Protein AF-0000000082833118 (afdb_homodimer)

Organism: NCBI:txid1287738

Structure (mmCIF, N/CA/C/O backbone):
data_AF-0000000082833118-model_v1
#
loop_
_entity.id
_entity.type
_entity.pdbx_description
1 polymer 'VOC domain-containing protein'
#
loop_
_atom_site.group_PDB
_atom_site.id
_atom_site.type_symbol
_atom_site.label_atom_id
_atom_site.label_alt_id
_atom_site.label_comp_id
_atom_site.label_asym_id
_atom_site.label_entity_id
_atom_site.label_seq_id
_atom_site.pdbx_PDB_ins_code
_atom_site.Cartn_x
_atom_site.Cartn_y
_atom_site.Cartn_z
_atom_site.occupancy
_atom_site.B_iso_or_equiv
_atom_site.auth_seq_id
_atom_site.auth_comp_id
_atom_site.auth_asym_id
_atom_site.auth_atom_id
_atom_site.pdbx_PDB_model_num
ATOM 1 N N . MET A 1 1 ? -7.566 8.609 -9.844 1 86.62 1 MET A N 1
ATOM 2 C CA . MET A 1 1 ? -6.547 9.203 -8.984 1 86.62 1 MET A CA 1
ATOM 3 C C . MET A 1 1 ? -5.578 8.148 -8.469 1 86.62 1 MET A C 1
ATOM 5 O O . MET A 1 1 ? -5.996 7.051 -8.094 1 86.62 1 MET A O 1
ATOM 9 N N . GLN A 1 2 ? -4.344 8.445 -8.484 1 92.12 2 GLN A N 1
ATOM 10 C CA . GLN A 1 2 ? -3.314 7.574 -7.918 1 92.12 2 GLN A CA 1
ATOM 11 C C . GLN A 1 2 ? -2.924 8.023 -6.516 1 92.12 2 GLN A C 1
ATOM 13 O O . GLN A 1 2 ? -1.932 8.734 -6.336 1 92.12 2 GLN A O 1
ATOM 18 N N . LEU A 1 3 ? -3.643 7.578 -5.609 1 96.25 3 LEU A N 1
ATOM 19 C CA . LEU A 1 3 ? -3.465 7.996 -4.227 1 96.25 3 LEU A CA 1
ATOM 20 C C . LEU A 1 3 ? -2.168 7.438 -3.65 1 96.25 3 LEU A C 1
ATOM 22 O O . LEU A 1 3 ? -1.474 8.125 -2.895 1 96.25 3 LEU A O 1
ATOM 26 N N . LEU A 1 4 ? -1.852 6.238 -4.031 1 97.06 4 LEU A N 1
ATOM 27 C CA . LEU A 1 4 ? -0.701 5.555 -3.457 1 97.06 4 LEU A CA 1
ATOM 28 C C . LEU A 1 4 ? 0.579 5.918 -4.203 1 97.06 4 LEU A C 1
ATOM 30 O O . LEU A 1 4 ? 0.583 6.004 -5.434 1 97.06 4 LEU A O 1
ATOM 34 N N . ASP A 1 5 ? 1.597 6.191 -3.475 1 97.25 5 ASP A N 1
ATOM 35 C CA . ASP A 1 5 ? 2.924 6.379 -4.055 1 97.25 5 ASP A CA 1
ATOM 36 C C . ASP A 1 5 ? 3.775 5.121 -3.896 1 97.25 5 ASP A C 1
ATOM 38 O O . ASP A 1 5 ? 4.168 4.504 -4.891 1 97.25 5 ASP A O 1
ATOM 42 N N . HIS A 1 6 ? 4.02 4.762 -2.688 1 96.88 6 HIS A N 1
ATOM 43 C CA . HIS A 1 6 ? 4.738 3.523 -2.41 1 96.88 6 HIS A CA 1
ATOM 44 C C . HIS A 1 6 ? 4.375 2.973 -1.036 1 96.88 6 HIS A C 1
ATOM 46 O O . HIS A 1 6 ? 3.74 3.662 -0.234 1 96.88 6 HIS A O 1
ATOM 52 N N . VAL A 1 7 ? 4.746 1.672 -0.86 1 96.25 7 VAL A N 1
ATOM 53 C CA . VAL A 1 7 ? 4.492 0.987 0.404 1 96.25 7 VAL A CA 1
ATOM 54 C C . VAL A 1 7 ? 5.699 0.13 0.778 1 96.25 7 VAL A C 1
ATOM 56 O O . VAL A 1 7 ? 6.547 -0.163 -0.069 1 96.25 7 VAL A O 1
ATOM 59 N N . SER A 1 8 ? 5.711 -0.2 2.012 1 94.69 8 SER A N 1
ATOM 60 C CA . SER A 1 8 ? 6.684 -1.187 2.473 1 94.69 8 SER A CA 1
ATOM 61 C C . SER A 1 8 ? 6 -2.344 3.191 1 94.69 8 SER A C 1
ATOM 63 O O . SER A 1 8 ? 5.023 -2.141 3.914 1 94.69 8 SER A O 1
ATOM 65 N N . ILE A 1 9 ? 6.5 -3.477 2.947 1 93.19 9 ILE A N 1
ATOM 66 C CA . ILE A 1 9 ? 6.098 -4.707 3.621 1 93.19 9 ILE A CA 1
ATOM 67 C C . ILE A 1 9 ? 7.246 -5.215 4.488 1 93.19 9 ILE A C 1
ATOM 69 O O . ILE A 1 9 ? 8.383 -5.332 4.02 1 93.19 9 ILE A O 1
ATOM 73 N N . SER A 1 10 ? 6.922 -5.453 5.719 1 92.06 10 SER A N 1
ATOM 74 C CA . SER A 1 10 ? 7.953 -5.996 6.602 1 92.06 10 SER A CA 1
ATOM 75 C C . SER A 1 10 ? 7.938 -7.52 6.602 1 92.06 10 SER A C 1
ATOM 77 O O . SER A 1 10 ? 6.867 -8.133 6.633 1 92.06 10 SER A O 1
ATOM 79 N N . VAL A 1 11 ? 9.078 -8.055 6.535 1 91.62 11 VAL A N 1
ATOM 80 C CA . VAL A 1 11 ? 9.25 -9.508 6.617 1 91.62 11 VAL A CA 1
ATOM 81 C C . VAL A 1 11 ? 10.297 -9.844 7.676 1 91.62 11 VAL A C 1
ATOM 83 O O . VAL A 1 11 ? 11.125 -9.008 8.023 1 91.62 11 VAL A O 1
ATOM 86 N N . ALA A 1 12 ? 10.242 -11.039 8.18 1 86.94 12 ALA A N 1
ATOM 87 C CA . ALA A 1 12 ? 11.18 -11.453 9.219 1 86.94 12 ALA A CA 1
ATOM 88 C C . ALA A 1 12 ? 12.609 -11.484 8.695 1 86.94 12 ALA A C 1
ATOM 90 O O . ALA A 1 12 ? 13.555 -11.148 9.414 1 86.94 12 ALA A O 1
ATOM 91 N N . GLY A 1 13 ? 12.758 -11.93 7.465 1 89.5 13 GLY A N 1
ATOM 92 C CA . GLY A 1 13 ? 14.055 -12 6.809 1 89.5 13 GLY A CA 1
ATOM 93 C C . GLY A 1 13 ? 13.961 -12.062 5.297 1 89.5 13 GLY A C 1
ATOM 94 O O . GLY A 1 13 ? 12.938 -12.477 4.75 1 89.5 13 GLY A O 1
ATOM 95 N N . LEU A 1 14 ? 15.086 -11.664 4.688 1 94.69 14 LEU A N 1
ATOM 96 C CA . LEU A 1 14 ? 15.039 -11.57 3.234 1 94.69 14 LEU A CA 1
ATOM 97 C C . LEU A 1 14 ? 15.383 -12.906 2.588 1 94.69 14 LEU A C 1
ATOM 99 O O . LEU A 1 14 ? 15.148 -13.102 1.393 1 94.69 14 LEU A O 1
ATOM 103 N N . ASP A 1 15 ? 15.938 -13.844 3.365 1 93.5 15 ASP A N 1
ATOM 104 C CA . ASP A 1 15 ? 16.328 -15.125 2.801 1 93.5 15 ASP A CA 1
ATOM 105 C C . ASP A 1 15 ? 15.141 -15.852 2.193 1 93.5 15 ASP A C 1
ATOM 107 O O . ASP A 1 15 ? 15.219 -16.359 1.069 1 93.5 15 ASP A O 1
ATOM 111 N N . SER A 1 16 ? 14.125 -15.867 2.91 1 91 16 SER A N 1
ATOM 112 C CA . SER A 1 16 ? 12.93 -16.547 2.412 1 91 16 SER A CA 1
ATOM 113 C C . SER A 1 16 ? 12.086 -15.609 1.545 1 91 16 SER A C 1
ATOM 115 O O . SER A 1 16 ? 11.406 -16.062 0.62 1 91 16 SER A O 1
ATOM 117 N N . ALA A 1 17 ? 12.172 -14.344 1.806 1 94.19 17 ALA A N 1
ATOM 118 C CA . ALA A 1 17 ? 11.32 -13.375 1.129 1 94.19 17 ALA A CA 1
ATOM 119 C C . ALA A 1 17 ? 11.805 -13.117 -0.297 1 94.19 17 ALA A C 1
ATOM 121 O O . ALA A 1 17 ? 10.992 -12.984 -1.218 1 94.19 17 ALA A O 1
ATOM 122 N N . ARG A 1 18 ? 13.039 -13.094 -0.46 1 97.12 18 ARG A N 1
ATOM 123 C CA . ARG A 1 18 ? 13.633 -12.688 -1.729 1 97.12 18 ARG A CA 1
ATOM 124 C C . ARG A 1 18 ? 13.18 -13.602 -2.863 1 97.12 18 ARG A C 1
ATOM 126 O O . ARG A 1 18 ? 12.656 -13.125 -3.877 1 97.12 18 ARG A O 1
ATOM 133 N N . PRO A 1 19 ? 13.32 -14.953 -2.725 1 97.81 19 PRO A N 1
ATOM 134 C CA . PRO A 1 19 ? 12.875 -15.789 -3.844 1 97.81 19 PRO A CA 1
ATOM 135 C C . PRO A 1 19 ? 11.391 -15.633 -4.141 1 97.81 19 PRO A C 1
ATOM 137 O O . PRO A 1 19 ? 10.984 -15.656 -5.305 1 97.81 19 PRO A O 1
ATOM 140 N N . PHE A 1 20 ? 10.625 -15.484 -3.133 1 98 20 PHE A N 1
ATOM 141 C CA . PHE A 1 20 ? 9.18 -15.336 -3.273 1 98 20 PHE A CA 1
ATOM 142 C C . PHE A 1 20 ? 8.844 -14.055 -4.023 1 98 20 PHE A C 1
ATOM 144 O O . PHE A 1 20 ? 8.156 -14.086 -5.047 1 98 20 PHE A O 1
ATOM 151 N N . TYR A 1 21 ? 9.336 -12.898 -3.607 1 98.38 21 TYR A N 1
ATOM 152 C CA . TYR A 1 21 ? 8.969 -11.609 -4.188 1 98.38 21 TYR A CA 1
ATOM 153 C C . TYR A 1 21 ? 9.609 -11.43 -5.559 1 98.38 21 TYR A C 1
ATOM 155 O O . TYR A 1 21 ? 9.031 -10.797 -6.441 1 98.38 21 TYR A O 1
ATOM 163 N N . ASP A 1 22 ? 10.789 -11.969 -5.742 1 98.56 22 ASP A N 1
ATOM 164 C CA . ASP A 1 22 ? 11.359 -11.977 -7.086 1 98.56 22 ASP A CA 1
ATOM 165 C C . ASP A 1 22 ? 10.422 -12.656 -8.078 1 98.56 22 ASP A C 1
ATOM 167 O O . ASP A 1 22 ? 10.195 -12.133 -9.172 1 98.56 22 ASP A O 1
ATOM 171 N N . ALA A 1 23 ? 9.93 -13.758 -7.664 1 98.62 23 ALA A N 1
ATOM 172 C CA . ALA A 1 23 ? 9.109 -14.57 -8.555 1 98.62 23 ALA A CA 1
ATOM 173 C C . ALA A 1 23 ? 7.773 -13.891 -8.836 1 98.62 23 ALA A C 1
ATOM 175 O O . ALA A 1 23 ? 7.367 -13.766 -10 1 98.62 23 ALA A O 1
ATOM 176 N N . VAL A 1 24 ? 7.086 -13.438 -7.805 1 98.62 24 VAL A N 1
ATOM 177 C CA . VAL A 1 24 ? 5.742 -12.906 -8.008 1 98.62 24 VAL A CA 1
ATOM 178 C C . VAL A 1 24 ? 5.824 -11.562 -8.719 1 98.62 24 VAL A C 1
ATOM 180 O O . VAL A 1 24 ? 4.965 -11.234 -9.539 1 98.62 24 VAL A O 1
ATOM 183 N N . MET A 1 25 ? 6.816 -10.766 -8.422 1 98.62 25 MET A N 1
ATOM 184 C CA . MET A 1 25 ? 6.949 -9.469 -9.086 1 98.62 25 MET A CA 1
ATOM 185 C C . MET A 1 25 ? 7.336 -9.641 -10.547 1 98.62 25 MET A C 1
ATOM 187 O O . MET A 1 25 ? 6.875 -8.891 -11.414 1 98.62 25 MET A O 1
ATOM 191 N N . ALA A 1 26 ? 8.172 -10.625 -10.852 1 98.12 26 ALA A N 1
ATOM 192 C CA . ALA A 1 26 ? 8.484 -10.953 -12.242 1 98.12 26 ALA A CA 1
ATOM 193 C C . ALA A 1 26 ? 7.219 -11.336 -13.008 1 98.12 26 ALA A C 1
ATOM 195 O O . ALA A 1 26 ? 7.023 -10.914 -14.148 1 98.12 26 ALA A O 1
ATOM 196 N N . ALA A 1 27 ? 6.426 -12.125 -12.383 1 98.44 27 ALA A N 1
ATOM 197 C CA . ALA A 1 27 ? 5.176 -12.562 -13 1 98.44 27 ALA A CA 1
ATOM 198 C C . ALA A 1 27 ? 4.285 -11.367 -13.336 1 98.44 27 ALA A C 1
ATOM 200 O O . ALA A 1 27 ? 3.531 -11.406 -14.312 1 98.44 27 ALA A O 1
ATOM 201 N N . LEU A 1 28 ? 4.391 -10.312 -12.57 1 98.06 28 LEU A N 1
ATOM 202 C CA . LEU A 1 28 ? 3.559 -9.125 -12.758 1 98.06 28 LEU A CA 1
ATOM 203 C C . LEU A 1 28 ? 4.25 -8.117 -13.672 1 98.06 28 LEU A C 1
ATOM 205 O O . LEU A 1 28 ? 3.686 -7.062 -13.977 1 98.06 28 LEU A O 1
ATOM 209 N N . GLY A 1 29 ? 5.484 -8.414 -14 1 97 29 GLY A N 1
ATOM 210 C CA . GLY A 1 29 ? 6.234 -7.523 -14.867 1 97 29 GLY A CA 1
ATOM 211 C C . GLY A 1 29 ? 6.879 -6.367 -14.125 1 97 29 GLY A C 1
ATOM 212 O O . GLY A 1 29 ? 7.234 -5.352 -14.734 1 97 29 GLY A O 1
ATOM 213 N N . ALA A 1 30 ? 6.938 -6.453 -12.812 1 96.5 30 ALA A N 1
ATOM 214 C CA . ALA A 1 30 ? 7.566 -5.402 -12.016 1 96.5 30 ALA A CA 1
ATOM 215 C C . ALA A 1 30 ? 9.078 -5.613 -11.922 1 96.5 30 ALA A C 1
ATOM 217 O O . ALA A 1 30 ? 9.531 -6.668 -11.492 1 96.5 30 ALA A O 1
ATOM 218 N N . ALA A 1 31 ? 9.812 -4.637 -12.266 1 94.75 31 ALA A N 1
ATOM 219 C CA . ALA A 1 31 ? 11.273 -4.73 -12.211 1 94.75 31 ALA A CA 1
ATOM 220 C C . ALA A 1 31 ? 11.781 -4.562 -10.781 1 94.75 31 ALA A C 1
ATOM 222 O O . ALA A 1 31 ? 11.25 -3.746 -10.016 1 94.75 31 ALA A O 1
ATOM 223 N N . LYS A 1 32 ? 12.789 -5.352 -10.469 1 96.56 32 LYS A N 1
ATOM 224 C CA . LYS A 1 32 ? 13.539 -5.082 -9.242 1 96.56 32 LYS A CA 1
ATOM 2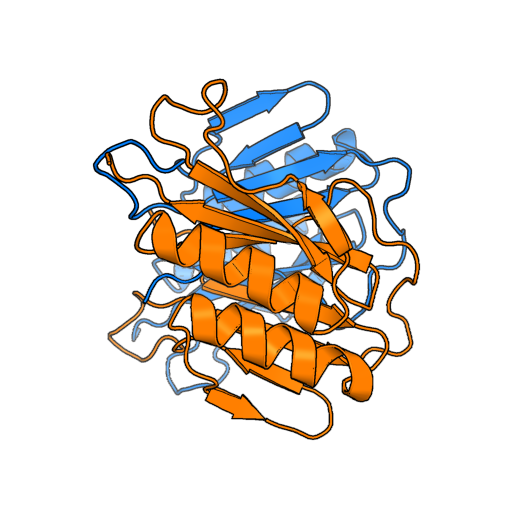25 C C . LYS A 1 32 ? 14.422 -3.85 -9.391 1 96.56 32 LYS A C 1
ATOM 227 O O . LYS A 1 32 ? 15.281 -3.805 -10.273 1 96.56 32 LYS A O 1
ATOM 232 N N . VAL A 1 33 ? 14.219 -2.889 -8.531 1 93.44 33 VAL A N 1
ATOM 233 C CA . VAL A 1 33 ? 14.906 -1.619 -8.758 1 93.44 33 VAL A CA 1
ATOM 234 C C . VAL A 1 33 ? 16.047 -1.468 -7.758 1 93.44 33 VAL A C 1
ATOM 236 O O . VAL A 1 33 ? 16.969 -0.673 -7.973 1 93.44 33 VAL A O 1
ATOM 239 N N . TYR A 1 34 ? 16.047 -2.133 -6.688 1 92.06 34 TYR A N 1
ATOM 240 C CA . TYR A 1 34 ? 17.188 -2.213 -5.789 1 92.06 34 TYR A CA 1
ATOM 241 C C . TYR A 1 34 ? 17.156 -3.498 -4.973 1 92.06 34 TYR A C 1
ATOM 243 O O . TYR A 1 34 ? 16.094 -4.117 -4.82 1 92.06 34 TYR A O 1
ATOM 251 N N . ASP A 1 35 ? 18.297 -3.912 -4.543 1 95.62 35 ASP A N 1
ATOM 252 C CA . ASP A 1 35 ? 18.547 -5.109 -3.748 1 95.62 35 ASP A CA 1
ATOM 253 C C . ASP A 1 35 ? 19.672 -4.883 -2.746 1 95.62 35 ASP A C 1
ATOM 255 O O . ASP A 1 35 ? 20.844 -5.105 -3.062 1 95.62 35 ASP A O 1
ATOM 259 N N . HIS A 1 36 ? 19.203 -4.438 -1.624 1 93.81 36 HIS A N 1
ATOM 260 C CA . HIS A 1 36 ? 20.141 -4.152 -0.543 1 93.81 36 HIS A CA 1
ATOM 261 C C . HIS A 1 36 ? 20.125 -5.262 0.501 1 93.81 36 HIS A C 1
ATOM 263 O O . HIS A 1 36 ? 19.344 -6.207 0.405 1 93.81 36 HIS A O 1
ATOM 269 N N . ALA A 1 37 ? 21.016 -5.211 1.423 1 92.06 37 ALA A N 1
ATOM 270 C CA . ALA A 1 37 ? 21.172 -6.246 2.441 1 92.06 37 ALA A CA 1
ATOM 271 C C . ALA A 1 37 ? 19.906 -6.398 3.266 1 92.06 37 ALA A C 1
ATOM 273 O O . ALA A 1 37 ? 19.547 -7.508 3.668 1 92.06 37 ALA A O 1
ATOM 274 N N . ASP A 1 38 ? 19.141 -5.27 3.414 1 92.44 38 ASP A N 1
ATOM 275 C CA . ASP A 1 38 ? 18 -5.359 4.324 1 92.44 38 ASP A CA 1
ATOM 276 C C . ASP A 1 38 ? 16.703 -4.945 3.629 1 92.44 38 ASP A C 1
ATOM 278 O O . ASP A 1 38 ? 15.672 -4.797 4.277 1 92.44 38 ASP A O 1
ATOM 282 N N . ALA A 1 39 ? 16.812 -4.793 2.322 1 95.31 39 ALA A N 1
ATOM 283 C CA . ALA A 1 39 ? 15.602 -4.34 1.652 1 95.31 39 ALA A CA 1
ATOM 284 C C . ALA A 1 39 ? 15.641 -4.676 0.164 1 95.31 39 ALA A C 1
ATOM 286 O O . ALA A 1 39 ? 16.703 -4.637 -0.461 1 95.31 39 ALA A O 1
ATOM 287 N N . LEU A 1 40 ? 14.5 -5 -0.392 1 96.81 40 LEU A N 1
ATOM 288 C CA . LEU A 1 40 ? 14.273 -5.184 -1.82 1 96.81 40 LEU A CA 1
ATOM 289 C C . LEU A 1 40 ? 13.281 -4.152 -2.348 1 96.81 40 LEU A C 1
ATOM 291 O O . LEU A 1 40 ? 12.344 -3.77 -1.644 1 96.81 40 LEU A O 1
ATOM 295 N N . GLY A 1 41 ? 13.492 -3.738 -3.52 1 97 41 GLY A N 1
ATOM 296 C CA . GLY A 1 41 ? 12.562 -2.811 -4.145 1 97 41 GLY A CA 1
ATOM 297 C C . GLY A 1 41 ? 12.062 -3.287 -5.496 1 97 41 GLY A C 1
ATOM 298 O O . GLY A 1 41 ? 12.844 -3.779 -6.312 1 97 41 GLY A O 1
ATOM 299 N N . TYR A 1 42 ? 10.742 -3.199 -5.727 1 97.69 42 TYR A 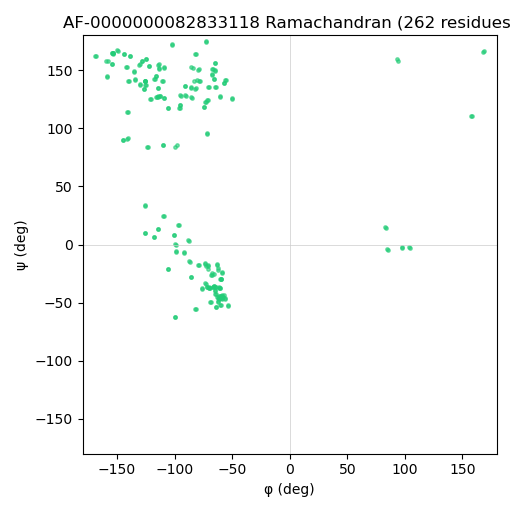N 1
ATOM 300 C CA . TYR A 1 42 ? 10.133 -3.588 -6.992 1 97.69 42 TYR A CA 1
ATOM 301 C C . TYR A 1 42 ? 9.219 -2.486 -7.52 1 97.69 42 TYR A C 1
ATOM 303 O O . TYR A 1 42 ? 8.438 -1.9 -6.766 1 97.69 42 TYR A O 1
ATOM 311 N N . GLY A 1 43 ? 9.273 -2.211 -8.898 1 94.56 43 GLY A N 1
ATOM 312 C CA . GLY A 1 43 ? 8.539 -1.128 -9.523 1 94.56 43 GLY A CA 1
ATOM 313 C C . GLY A 1 43 ? 9.336 0.155 -9.641 1 94.56 43 GLY A C 1
ATOM 314 O O . GLY A 1 43 ? 10.273 0.382 -8.867 1 94.56 43 GLY A O 1
ATOM 315 N N . GLU A 1 44 ? 8.961 0.99 -10.477 1 89.31 44 GLU A N 1
ATOM 316 C CA . GLU A 1 44 ? 9.68 2.236 -10.703 1 89.31 44 GLU A CA 1
ATOM 317 C C . GLU A 1 44 ? 9.289 3.299 -9.688 1 89.31 44 GLU A C 1
ATOM 319 O O . GLU A 1 44 ? 8.117 3.41 -9.312 1 89.31 44 GLU A O 1
ATOM 324 N N . ARG A 1 45 ? 10.336 4.023 -9.289 1 89.06 45 ARG A N 1
ATOM 325 C CA . ARG A 1 45 ? 10.094 5.156 -8.398 1 89.06 45 ARG A CA 1
ATOM 326 C C . ARG A 1 45 ? 9.703 6.402 -9.188 1 89.06 45 ARG A C 1
ATOM 328 O O . ARG A 1 45 ? 10.086 6.551 -10.352 1 89.06 45 ARG A O 1
ATOM 335 N N . CYS A 1 46 ? 8.961 7.215 -8.539 1 90.62 46 CYS A N 1
ATOM 336 C CA . CYS A 1 46 ? 8.641 8.508 -9.148 1 90.62 46 CYS A CA 1
ATOM 337 C C . CYS A 1 46 ? 9.883 9.383 -9.25 1 90.62 46 CYS A C 1
ATOM 339 O O . CYS A 1 46 ? 10.812 9.25 -8.445 1 90.62 46 CYS A O 1
ATOM 341 N N . ARG A 1 47 ? 9.906 10.172 -10.312 1 86.62 47 ARG A N 1
ATOM 342 C CA . ARG A 1 47 ? 10.961 11.141 -10.57 1 86.62 47 ARG A CA 1
ATOM 343 C C . ARG A 1 47 ? 10.383 12.539 -10.766 1 86.62 47 ARG A C 1
ATOM 345 O O . ARG A 1 47 ? 9.18 12.695 -10.961 1 86.62 47 ARG A O 1
ATOM 352 N N . PRO A 1 48 ? 11.25 13.484 -10.578 1 82.81 48 PRO A N 1
ATOM 353 C CA . PRO A 1 48 ? 10.758 14.82 -10.922 1 82.81 48 PRO A CA 1
ATOM 354 C C . PRO A 1 48 ? 10.125 14.875 -12.312 1 82.81 48 PRO A C 1
ATOM 356 O O . PRO A 1 48 ? 10.742 14.438 -13.289 1 82.81 48 PRO A O 1
ATOM 359 N N . GLY A 1 49 ? 8.898 15.336 -12.344 1 80.88 49 GLY A N 1
ATOM 360 C CA . GLY A 1 49 ? 8.219 15.461 -13.625 1 80.88 49 GLY A CA 1
ATOM 361 C C . GLY A 1 49 ? 7.551 14.172 -14.062 1 80.88 49 GLY A C 1
ATOM 362 O O . GLY A 1 49 ? 6.91 14.125 -15.117 1 80.88 49 GLY A O 1
ATOM 363 N N . ASP A 1 50 ? 7.73 13.117 -13.32 1 87.06 50 ASP A N 1
ATOM 364 C CA . ASP A 1 50 ? 7.09 11.836 -13.609 1 87.06 50 ASP A CA 1
ATOM 365 C C . ASP A 1 50 ? 6.641 11.148 -12.328 1 87.06 50 ASP A C 1
ATOM 367 O O . ASP A 1 50 ? 7.367 10.32 -11.766 1 87.06 50 ASP A O 1
ATOM 371 N N . ALA A 1 51 ? 5.434 11.43 -11.969 1 87.31 51 ALA A N 1
ATOM 372 C CA . ALA A 1 51 ? 4.91 10.945 -10.695 1 87.31 51 ALA A CA 1
ATOM 373 C C . ALA A 1 51 ? 3.867 9.852 -10.906 1 87.31 51 ALA A C 1
ATOM 375 O O . ALA A 1 51 ? 3.006 9.633 -10.047 1 87.31 51 ALA A O 1
ATOM 376 N N . GLY A 1 52 ? 3.967 9.195 -12.039 1 90.38 52 GLY A N 1
ATOM 377 C CA . GLY A 1 52 ? 2.92 8.242 -12.383 1 90.38 52 GLY A CA 1
ATOM 378 C C . GLY A 1 52 ? 3.264 6.816 -12.008 1 90.38 52 GLY A C 1
ATOM 379 O O . GLY A 1 52 ? 2.633 5.871 -12.492 1 90.38 52 GLY A O 1
ATOM 380 N N . HIS A 1 53 ? 4.277 6.664 -11.133 1 92.81 53 HIS A N 1
ATOM 381 C CA . HIS A 1 53 ? 4.742 5.32 -10.805 1 92.81 53 HIS A CA 1
ATOM 382 C C . HIS A 1 53 ? 4.445 4.977 -9.344 1 92.81 53 HIS A C 1
ATOM 384 O O . HIS A 1 53 ? 4.242 5.871 -8.523 1 92.81 53 HIS A O 1
ATOM 390 N N . THR A 1 54 ? 4.336 3.77 -9.047 1 95.56 54 THR A N 1
ATOM 391 C CA . THR A 1 54 ? 4.281 3.246 -7.691 1 95.56 54 THR A CA 1
ATOM 392 C C . THR A 1 54 ? 5.262 2.09 -7.516 1 95.56 54 THR A C 1
ATOM 394 O O . THR A 1 54 ? 5.641 1.436 -8.492 1 95.56 54 THR A O 1
ATOM 397 N N . TYR A 1 55 ? 5.676 1.891 -6.27 1 95.19 55 TYR A N 1
ATOM 398 C CA . TYR A 1 55 ? 6.594 0.788 -6.008 1 95.19 55 TYR A CA 1
ATOM 399 C C . TYR A 1 55 ? 6.383 0.224 -4.609 1 95.19 55 TYR A C 1
ATOM 401 O O . TYR A 1 55 ? 5.641 0.794 -3.809 1 95.19 55 TYR A O 1
ATOM 409 N N . VAL A 1 56 ? 6.973 -0.969 -4.359 1 97.31 56 VAL A N 1
ATOM 410 C CA . VAL A 1 56 ? 6.922 -1.636 -3.064 1 97.31 56 VAL A CA 1
ATOM 411 C C . VAL A 1 56 ? 8.344 -1.941 -2.584 1 97.31 56 VAL A C 1
ATOM 413 O O . VAL A 1 56 ? 9.203 -2.328 -3.377 1 97.31 56 VAL A O 1
ATOM 416 N N . SER A 1 57 ? 8.555 -1.7 -1.337 1 96.44 57 SER A N 1
ATOM 417 C CA . SER A 1 57 ? 9.789 -2.084 -0.655 1 96.44 57 SER A CA 1
ATOM 418 C C . SER A 1 57 ? 9.539 -3.234 0.318 1 96.44 57 SER A C 1
ATOM 420 O O . SER A 1 57 ? 8.633 -3.17 1.146 1 96.44 57 SER A O 1
ATOM 422 N N . ILE A 1 58 ? 10.305 -4.285 0.155 1 96.25 58 ILE A N 1
ATOM 423 C CA . ILE A 1 58 ? 10.297 -5.391 1.106 1 96.25 58 ILE A CA 1
ATOM 424 C C . ILE A 1 58 ? 11.422 -5.207 2.119 1 96.25 58 ILE A C 1
ATOM 426 O O . ILE A 1 58 ? 12.602 -5.215 1.756 1 96.25 58 ILE A O 1
ATOM 430 N N . GLN A 1 59 ? 10.992 -5.062 3.383 1 94.75 59 GLN A N 1
ATOM 431 C CA . GLN A 1 59 ? 11.953 -4.672 4.406 1 94.75 59 GLN A CA 1
ATOM 432 C C . GLN A 1 59 ? 12.125 -5.773 5.445 1 94.75 59 GLN A C 1
ATOM 434 O O . GLN A 1 59 ? 11.148 -6.23 6.043 1 94.75 59 GLN A O 1
ATOM 439 N N . ALA A 1 60 ? 13.391 -6.113 5.617 1 92.5 60 ALA A N 1
ATOM 440 C CA . ALA A 1 60 ? 13.68 -7 6.742 1 92.5 60 ALA A CA 1
ATOM 441 C C . ALA A 1 60 ? 13.523 -6.266 8.07 1 92.5 60 ALA A C 1
ATOM 443 O O . ALA A 1 60 ? 14.086 -5.184 8.258 1 92.5 60 ALA A O 1
ATOM 444 N N . ASP A 1 61 ? 12.711 -6.824 8.891 1 86.81 61 ASP A N 1
ATOM 445 C CA . ASP A 1 61 ? 12.469 -6.285 10.227 1 86.81 61 ASP A CA 1
ATOM 446 C C . ASP A 1 61 ? 12.336 -7.406 11.25 1 86.81 61 ASP A C 1
ATOM 448 O O . ASP A 1 61 ? 11.352 -8.148 11.25 1 86.81 61 ASP A O 1
ATOM 452 N N . PRO A 1 62 ? 13.289 -7.434 12.125 1 77.06 62 PRO A N 1
ATOM 453 C CA . PRO A 1 62 ? 13.219 -8.477 13.148 1 77.06 62 PRO A CA 1
ATOM 454 C C . PRO A 1 62 ? 11.938 -8.398 13.977 1 77.06 62 PRO A C 1
ATOM 456 O O . PRO A 1 62 ? 11.523 -9.391 14.586 1 77.06 62 PRO A O 1
ATOM 459 N N . ALA A 1 63 ? 11.375 -7.234 14.016 1 75.38 63 ALA A N 1
ATOM 460 C CA . ALA A 1 63 ? 10.164 -7.043 14.812 1 75.38 63 ALA A CA 1
ATOM 461 C C . ALA A 1 63 ? 8.914 -7.375 14 1 75.38 63 ALA A C 1
ATOM 463 O O . ALA A 1 63 ? 7.793 -7.246 14.5 1 75.38 63 ALA A O 1
ATOM 464 N N . ALA A 1 64 ? 9.117 -7.812 12.797 1 73.81 64 ALA A N 1
ATOM 465 C CA . ALA A 1 64 ? 7.969 -8.188 11.984 1 73.81 64 ALA A CA 1
ATOM 466 C C . ALA A 1 64 ? 7.18 -9.32 12.633 1 73.81 64 ALA A C 1
ATOM 468 O O . ALA A 1 64 ? 7.758 -10.297 13.102 1 73.81 64 ALA A O 1
ATOM 469 N N . SER A 1 65 ? 5.883 -8.977 12.727 1 65.75 65 SER A N 1
ATOM 470 C CA . SER A 1 65 ? 5.031 -9.953 13.398 1 65.75 65 SER A CA 1
ATOM 471 C C . SER A 1 65 ? 4.957 -11.258 12.602 1 65.75 65 SER A C 1
ATOM 473 O O . SER A 1 65 ? 4.809 -11.234 11.375 1 65.75 65 SER A O 1
ATOM 475 N N . PRO A 1 66 ? 5.066 -12.289 13.305 1 60.41 66 PRO A N 1
ATOM 476 C CA . PRO A 1 66 ? 4.844 -13.57 12.641 1 60.41 66 PRO A CA 1
ATOM 477 C C . PRO A 1 66 ? 3.379 -13.805 12.281 1 60.41 66 PRO A C 1
ATOM 479 O O . PRO A 1 66 ? 3.07 -14.703 11.492 1 60.41 66 PRO A O 1
ATOM 482 N N . THR A 1 67 ? 2.559 -13.016 12.953 1 62.59 67 THR A N 1
ATOM 483 C CA . THR A 1 67 ? 1.129 -13.133 12.688 1 62.59 67 THR A CA 1
ATOM 484 C C . THR A 1 67 ? 0.552 -11.781 12.258 1 62.59 67 THR A C 1
ATOM 486 O O . THR A 1 67 ? 0.03 -11.031 13.086 1 62.59 67 THR A O 1
ATOM 489 N N . PRO A 1 68 ? 0.71 -11.57 11.078 1 64.56 68 PRO A N 1
ATOM 490 C CA . PRO A 1 68 ? 0.179 -10.281 10.633 1 64.56 68 PRO A CA 1
ATOM 491 C C . PRO A 1 68 ? -1.34 -10.195 10.758 1 64.56 68 PRO A C 1
ATOM 493 O O . PRO A 1 68 ? -2.023 -11.219 10.758 1 64.56 68 PRO A O 1
ATOM 496 N N . PRO A 1 69 ? -1.749 -8.953 11 1 63.22 69 PRO A N 1
ATOM 497 C CA . PRO A 1 69 ? -3.205 -8.797 11.055 1 63.22 69 PRO A CA 1
ATOM 498 C C . PRO A 1 69 ? -3.896 -9.297 9.789 1 63.22 69 PRO A C 1
ATOM 500 O O . PRO A 1 69 ? -3.412 -9.062 8.68 1 63.22 69 PRO A O 1
ATOM 503 N N . ALA A 1 70 ? -4.953 -9.859 10.07 1 58.31 70 ALA A N 1
ATOM 504 C CA . ALA A 1 70 ? -5.656 -10.586 9.016 1 58.31 70 ALA A CA 1
ATOM 505 C C . ALA A 1 70 ? -6.203 -9.617 7.965 1 58.31 70 ALA A C 1
ATOM 507 O O . ALA A 1 70 ? -6.301 -9.969 6.785 1 58.31 70 ALA A O 1
ATOM 508 N N . ARG A 1 71 ? -6.422 -8.484 8.406 1 73.88 71 ARG A N 1
ATOM 509 C CA . ARG A 1 71 ? -7.16 -7.641 7.477 1 73.88 71 ARG A CA 1
ATOM 510 C C . ARG A 1 71 ? -6.223 -6.684 6.746 1 73.88 71 ARG A C 1
ATOM 512 O O . ARG A 1 71 ? -6.668 -5.875 5.93 1 73.88 71 ARG A O 1
ATOM 519 N N . ARG A 1 72 ? -5.02 -6.922 6.973 1 81.06 72 ARG A N 1
ATOM 520 C CA . ARG A 1 72 ? -4.02 -6.172 6.215 1 81.06 72 ARG A CA 1
ATOM 521 C C . ARG A 1 72 ? -3.646 -6.906 4.93 1 81.06 72 ARG A C 1
ATOM 523 O O . ARG A 1 72 ? -3.42 -8.117 4.945 1 81.06 72 ARG A O 1
ATOM 530 N N . HIS A 1 73 ? -3.729 -6.18 3.875 1 87.75 73 HIS A N 1
ATOM 531 C CA . HIS A 1 73 ? -3.176 -6.801 2.678 1 87.75 73 HIS A CA 1
ATOM 532 C C . HIS A 1 73 ? -2.719 -5.75 1.67 1 87.75 73 HIS A C 1
ATOM 534 O O . HIS A 1 73 ? -3.021 -4.566 1.824 1 87.75 73 HIS A O 1
ATOM 540 N N . TRP A 1 74 ? -1.94 -6.18 0.707 1 95.62 74 TRP A N 1
ATOM 541 C CA . TRP A 1 74 ? -1.398 -5.414 -0.409 1 95.62 74 TRP A CA 1
ATOM 542 C C . TRP A 1 74 ? -1.825 -6.016 -1.743 1 95.62 74 TRP A C 1
ATOM 544 O O . TRP A 1 74 ? -1.608 -7.203 -1.993 1 95.62 74 TRP A O 1
ATOM 554 N N . CYS A 1 75 ? -2.412 -5.16 -2.52 1 97.94 75 CYS A N 1
ATOM 555 C CA . CYS A 1 75 ? -2.883 -5.629 -3.818 1 97.94 75 CYS A CA 1
ATOM 556 C C . CYS A 1 75 ? -2.119 -4.957 -4.953 1 97.94 75 CYS A C 1
ATOM 558 O O . CYS A 1 75 ? -1.961 -3.734 -4.961 1 97.94 75 CYS A O 1
ATOM 560 N N . PHE A 1 76 ? -1.706 -5.734 -5.922 1 98.19 76 PHE A N 1
ATOM 561 C CA . PHE A 1 76 ? -0.955 -5.258 -7.078 1 98.19 76 PHE A CA 1
ATOM 562 C C . PHE A 1 76 ? -1.773 -5.41 -8.359 1 98.19 76 PHE A C 1
ATOM 564 O O . PHE A 1 76 ? -2.594 -6.324 -8.469 1 98.19 76 PHE A O 1
ATOM 571 N N . LYS A 1 77 ? -1.489 -4.551 -9.25 1 97.12 77 LYS A N 1
ATOM 572 C CA . LYS A 1 77 ? -2.15 -4.609 -10.555 1 97.12 77 LYS A CA 1
ATOM 573 C C . LYS A 1 77 ? -1.479 -5.633 -11.461 1 97.12 77 LYS A C 1
ATOM 575 O O . LYS A 1 77 ? -0.251 -5.723 -11.508 1 97.12 77 LYS A O 1
ATOM 580 N N . ALA A 1 78 ? -2.281 -6.387 -12.078 1 97.19 78 ALA A N 1
ATOM 581 C CA . ALA A 1 78 ? -1.842 -7.277 -13.148 1 97.19 78 ALA A CA 1
ATOM 582 C C . ALA A 1 78 ? -2.375 -6.816 -14.5 1 97.19 78 ALA A C 1
ATOM 584 O O . ALA A 1 78 ? -3.537 -6.414 -14.609 1 97.19 78 ALA A O 1
ATOM 585 N N . SER A 1 79 ? -1.626 -6.898 -15.508 1 94.25 79 SER A N 1
ATOM 586 C CA . SER A 1 79 ? -1.992 -6.391 -16.828 1 94.25 79 SER A CA 1
ATOM 587 C C . SER A 1 79 ? -2.93 -7.355 -17.547 1 94.25 79 SER A C 1
ATOM 589 O O . SER A 1 79 ? -3.553 -6.988 -18.547 1 94.25 79 SER A O 1
ATOM 591 N N . SER A 1 80 ? -2.965 -8.562 -17.094 1 96.06 80 SER A N 1
ATOM 592 C CA . SER A 1 80 ? -3.803 -9.586 -17.703 1 96.06 80 SER A CA 1
ATOM 593 C C . SER A 1 80 ? -4.199 -10.664 -16.703 1 96.06 80 SER A C 1
ATOM 595 O O . SER A 1 80 ? -3.584 -10.781 -15.648 1 96.06 80 SER A O 1
ATOM 597 N N . ARG A 1 81 ? -5.191 -11.453 -17.047 1 97.62 81 ARG A N 1
ATOM 598 C CA . ARG A 1 81 ? -5.59 -12.594 -16.219 1 97.62 81 ARG A CA 1
ATOM 599 C C . ARG A 1 81 ? -4.484 -13.641 -16.156 1 97.62 81 ARG A C 1
ATOM 601 O O . ARG A 1 81 ? -4.27 -14.266 -15.125 1 97.62 81 ARG A O 1
ATOM 608 N N . ALA A 1 82 ? -3.824 -13.766 -17.281 1 98.25 82 ALA A N 1
ATOM 609 C CA . ALA A 1 82 ? -2.697 -14.695 -17.312 1 98.25 82 ALA A CA 1
ATOM 610 C C . ALA A 1 82 ? -1.621 -14.297 -16.312 1 98.25 82 ALA A C 1
ATOM 612 O O . ALA A 1 82 ? -0.986 -15.156 -15.703 1 98.25 82 ALA A O 1
ATOM 613 N N . ALA A 1 83 ? -1.395 -13.039 -16.156 1 98.19 83 ALA A N 1
ATOM 614 C CA . ALA A 1 83 ? -0.417 -12.555 -15.18 1 98.19 83 ALA A CA 1
ATOM 615 C C . ALA A 1 83 ? -0.854 -12.875 -13.758 1 98.19 83 ALA A C 1
ATOM 617 O O . ALA A 1 83 ? -0.019 -13.148 -12.891 1 98.19 83 ALA A O 1
ATOM 618 N N . VAL A 1 84 ? -2.168 -12.805 -13.523 1 98.69 84 VAL A N 1
ATOM 619 C CA . VAL A 1 84 ? -2.693 -13.18 -12.219 1 98.69 84 VAL A CA 1
ATOM 620 C C . VAL A 1 84 ? -2.418 -14.656 -11.953 1 98.69 84 VAL A C 1
ATOM 622 O O . VAL A 1 84 ? -1.971 -15.031 -10.867 1 98.69 84 VAL A O 1
ATOM 625 N N . ASP A 1 85 ? -2.682 -15.492 -12.977 1 98.81 85 ASP A N 1
ATOM 626 C CA . ASP A 1 85 ? -2.396 -16.922 -12.859 1 98.81 85 ASP A CA 1
ATOM 627 C C . ASP A 1 85 ? -0.916 -17.156 -12.578 1 98.81 85 ASP A C 1
ATOM 629 O O . ASP A 1 85 ? -0.567 -17.969 -11.711 1 98.81 85 ASP A O 1
ATOM 633 N N . ALA A 1 86 ? -0.106 -16.5 -13.281 1 98.81 86 ALA A N 1
ATOM 634 C CA . ALA A 1 86 ? 1.34 -16.641 -13.141 1 98.81 86 ALA A CA 1
ATOM 635 C C . ALA A 1 86 ? 1.801 -16.188 -11.758 1 98.81 86 ALA A C 1
ATOM 637 O O . ALA A 1 86 ? 2.678 -16.797 -11.148 1 98.81 86 ALA A O 1
ATOM 638 N N . PHE A 1 87 ? 1.281 -15.102 -11.289 1 98.81 87 PHE A N 1
ATOM 639 C CA . PHE A 1 87 ? 1.541 -14.586 -9.945 1 98.81 87 PHE A CA 1
ATOM 640 C C . PHE A 1 87 ? 1.261 -15.656 -8.898 1 98.81 87 PHE A C 1
ATOM 642 O O . PHE A 1 87 ? 2.098 -15.914 -8.031 1 98.81 87 PHE A O 1
ATOM 649 N N . HIS A 1 88 ? 0.127 -16.188 -8.984 1 98.88 88 HIS A N 1
ATOM 650 C CA . HIS A 1 88 ? -0.293 -17.188 -8.016 1 98.88 88 HIS A CA 1
ATOM 651 C C . HIS A 1 88 ? 0.606 -18.422 -8.062 1 98.88 88 HIS A C 1
ATOM 653 O O . HIS A 1 88 ? 1.108 -18.875 -7.035 1 98.88 88 HIS A O 1
ATOM 659 N N . ALA A 1 89 ? 0.841 -18.938 -9.234 1 98.88 89 ALA A N 1
ATOM 660 C CA . ALA A 1 89 ? 1.684 -20.125 -9.422 1 98.88 89 ALA A CA 1
ATOM 661 C C . ALA A 1 89 ? 3.105 -19.859 -8.93 1 98.88 89 ALA A C 1
ATOM 663 O O . ALA A 1 89 ? 3.701 -20.703 -8.258 1 98.88 89 ALA A O 1
ATOM 664 N N . ALA A 1 90 ? 3.621 -18.734 -9.273 1 98.75 90 ALA A N 1
ATOM 665 C CA . ALA A 1 90 ? 4.969 -18.375 -8.852 1 98.75 90 ALA A CA 1
ATOM 666 C C . ALA A 1 90 ? 5.074 -18.312 -7.332 1 98.75 90 ALA A C 1
ATOM 668 O O . ALA A 1 90 ? 6.055 -18.781 -6.754 1 98.75 90 ALA A O 1
ATOM 669 N N . GLY A 1 91 ? 4.074 -17.625 -6.746 1 98.56 91 GLY A N 1
ATOM 670 C CA . GLY A 1 91 ? 4.078 -17.516 -5.297 1 98.56 91 GLY A CA 1
ATOM 671 C C . GLY A 1 91 ? 4.078 -18.875 -4.598 1 98.56 91 GLY A C 1
ATOM 672 O O . GLY A 1 91 ? 4.844 -19.094 -3.656 1 98.56 91 GLY A O 1
ATOM 673 N N . LEU A 1 92 ? 3.271 -19.781 -5.094 1 98.5 92 LEU A N 1
ATOM 674 C CA . LEU A 1 92 ? 3.201 -21.109 -4.504 1 98.5 92 LEU A CA 1
ATOM 675 C C . LEU A 1 92 ? 4.516 -21.859 -4.695 1 98.5 92 LEU A C 1
ATOM 677 O O . LEU A 1 92 ? 4.949 -22.594 -3.805 1 98.5 92 LEU A O 1
ATOM 681 N N . ALA A 1 93 ? 5.098 -21.672 -5.734 1 98.44 93 ALA A N 1
ATOM 682 C CA . ALA A 1 93 ? 6.328 -22.391 -6.07 1 98.44 93 ALA A CA 1
ATOM 683 C C . ALA A 1 93 ? 7.504 -21.859 -5.254 1 98.44 93 ALA A C 1
ATOM 685 O O . ALA A 1 93 ? 8.555 -22.5 -5.176 1 98.44 93 ALA A O 1
ATOM 686 N N . HIS A 1 94 ? 7.398 -20.719 -4.656 1 98.19 94 HIS A N 1
ATOM 687 C CA . HIS A 1 94 ? 8.539 -20.078 -4 1 98.19 94 HIS A CA 1
ATOM 688 C C . HIS A 1 94 ? 8.219 -19.734 -2.549 1 98.19 94 HIS A C 1
ATOM 690 O O . HIS A 1 94 ? 8.609 -18.672 -2.059 1 98.19 94 HIS A O 1
ATOM 696 N N . GLY A 1 95 ? 7.438 -20.531 -1.958 1 96.25 95 GLY A N 1
ATOM 697 C CA . GLY A 1 95 ? 7.348 -20.484 -0.507 1 96.25 95 GLY A CA 1
ATOM 698 C C . GLY A 1 95 ? 6.086 -19.797 -0.008 1 96.25 95 GLY A C 1
ATOM 699 O O . GLY A 1 95 ? 5.848 -19.734 1.2 1 96.25 95 GLY A O 1
ATOM 700 N N . GLY A 1 96 ? 5.281 -19.312 -0.918 1 96.81 96 GLY A N 1
ATOM 701 C CA . GLY A 1 96 ? 4.02 -18.703 -0.511 1 96.81 96 GLY A CA 1
ATOM 702 C C . GLY A 1 96 ? 2.924 -19.734 -0.272 1 96.81 96 GLY A C 1
ATOM 703 O O . GLY A 1 96 ? 3.096 -20.922 -0.571 1 96.81 96 GLY A O 1
ATOM 704 N N . GLY A 1 97 ? 1.924 -19.25 0.387 1 96.88 97 GLY A N 1
ATOM 705 C CA . GLY A 1 97 ? 0.734 -20.047 0.605 1 96.88 97 GLY A CA 1
ATOM 706 C C . GLY A 1 97 ? -0.466 -19.578 -0.191 1 96.88 97 GLY A C 1
ATOM 707 O O . GLY A 1 97 ? -0.609 -18.375 -0.451 1 96.88 97 GLY A O 1
ATOM 708 N N . ASP A 1 98 ? -1.358 -20.578 -0.489 1 97.88 98 ASP A N 1
ATOM 709 C CA . ASP A 1 98 ? -2.6 -20.25 -1.182 1 97.88 98 ASP A CA 1
ATOM 710 C C . ASP A 1 98 ? -3.588 -19.562 -0.239 1 97.88 98 ASP A C 1
ATOM 712 O O . ASP A 1 98 ? -3.98 -20.141 0.778 1 97.88 98 ASP A O 1
ATOM 716 N N . ALA A 1 99 ? -3.879 -18.406 -0.598 1 96.25 99 ALA A N 1
ATOM 717 C CA . ALA A 1 99 ? -4.875 -17.688 0.187 1 96.25 99 ALA A CA 1
ATOM 718 C C . ALA A 1 99 ? -6.102 -17.344 -0.659 1 96.25 99 ALA A C 1
ATOM 720 O O . ALA A 1 99 ? -6.949 -16.547 -0.248 1 96.25 99 ALA A O 1
ATOM 721 N N . GLY A 1 100 ? -6.184 -17.812 -1.856 1 97.56 100 GLY A N 1
ATOM 722 C CA . GLY A 1 100 ? -7.27 -17.625 -2.807 1 97.56 100 GLY A CA 1
ATOM 723 C C . GLY A 1 100 ? -6.84 -17.828 -4.25 1 97.56 100 GLY A C 1
ATOM 724 O O . GLY A 1 100 ? -6.102 -17 -4.801 1 97.56 100 GLY A O 1
ATOM 725 N N . ALA A 1 101 ? -7.301 -18.875 -4.852 1 98.44 101 ALA A N 1
ATOM 726 C CA . ALA A 1 101 ? -6.906 -19.266 -6.207 1 98.44 101 ALA A CA 1
ATOM 727 C C . ALA A 1 101 ? -7.367 -18.219 -7.223 1 98.44 101 ALA A C 1
ATOM 729 O O . ALA A 1 101 ? -8.289 -17.453 -6.953 1 98.44 101 ALA A O 1
ATOM 730 N N . PRO A 1 102 ? -6.664 -18.203 -8.352 1 98.62 102 PRO A N 1
ATOM 731 C CA . PRO A 1 102 ? -7.094 -17.266 -9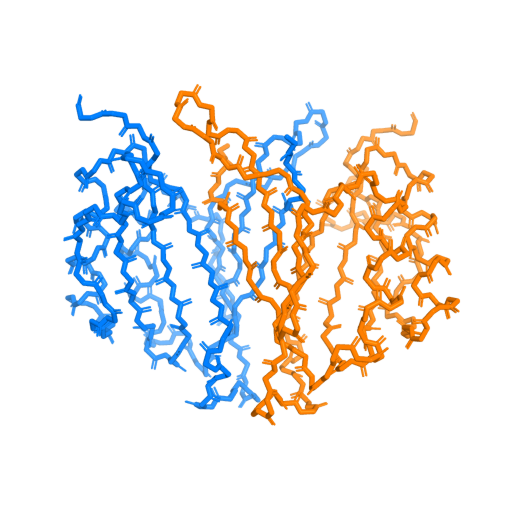.398 1 98.62 102 PRO A CA 1
ATOM 732 C C . PRO A 1 102 ? -8.547 -17.484 -9.82 1 98.62 102 PRO A C 1
ATOM 734 O O . PRO A 1 102 ? -8.992 -18.641 -9.938 1 98.62 102 PRO A O 1
ATOM 737 N N . GLY A 1 103 ? -9.211 -16.375 -10.008 1 98.12 103 GLY A N 1
ATOM 738 C CA . GLY A 1 103 ? -10.594 -16.453 -10.445 1 98.12 103 GLY A CA 1
ATOM 739 C C . GLY A 1 103 ? -11.32 -15.117 -10.352 1 98.12 103 GLY A C 1
ATOM 740 O O . GLY A 1 103 ? -10.797 -14.156 -9.797 1 98.12 103 GLY A O 1
ATOM 741 N N . THR A 1 104 ? -12.461 -15.094 -10.992 1 97.06 104 THR A N 1
ATOM 742 C CA . THR A 1 104 ? -13.289 -13.891 -10.953 1 97.06 104 THR A CA 1
ATOM 743 C C . THR A 1 104 ? -13.898 -13.703 -9.562 1 97.06 104 THR A C 1
ATOM 745 O O . THR A 1 104 ? -14.305 -14.664 -8.922 1 97.06 104 THR A O 1
ATOM 748 N N . ARG A 1 105 ? -13.82 -12.453 -9.125 1 96.19 105 ARG A N 1
ATOM 749 C CA . ARG A 1 105 ? -14.547 -12.039 -7.93 1 96.19 105 ARG A CA 1
ATOM 750 C C . ARG A 1 105 ? -15.688 -11.094 -8.281 1 96.19 105 ARG A C 1
ATOM 752 O O . ARG A 1 105 ? -15.562 -9.875 -8.125 1 96.19 105 ARG A O 1
ATOM 759 N N . PRO A 1 106 ? -16.828 -11.594 -8.625 1 92.25 106 PRO A N 1
ATOM 760 C CA . PRO A 1 106 ? -17.906 -10.781 -9.211 1 92.25 106 PRO A CA 1
ATOM 761 C C . PRO A 1 106 ? -18.547 -9.844 -8.203 1 92.25 106 PRO A C 1
ATOM 763 O O . PRO A 1 106 ? -19.25 -8.898 -8.586 1 92.25 106 PRO A O 1
ATOM 766 N N . HIS A 1 107 ? -18.406 -10.133 -6.941 1 90.25 107 HIS A N 1
ATOM 767 C CA . HIS A 1 107 ? -18.984 -9.258 -5.93 1 90.25 107 HIS A CA 1
ATOM 768 C C . HIS A 1 107 ? -18.312 -7.887 -5.934 1 90.25 107 HIS A C 1
ATOM 770 O O . HIS A 1 107 ? -18.891 -6.902 -5.48 1 90.25 107 HIS A O 1
ATOM 776 N N . TYR A 1 108 ? -17.109 -7.773 -6.379 1 89.25 108 TYR A N 1
ATOM 777 C CA . TYR A 1 108 ? -16.469 -6.477 -6.547 1 89.25 108 TYR A CA 1
ATOM 778 C C . TYR A 1 108 ? -16.875 -5.832 -7.863 1 89.25 108 TYR A C 1
ATOM 780 O O . TYR A 1 108 ? -17.391 -4.715 -7.879 1 89.25 108 TYR A O 1
ATOM 788 N N . HIS A 1 109 ? -16.719 -6.422 -9.016 1 89.19 109 HIS A N 1
ATOM 789 C CA . HIS A 1 109 ? -17.25 -6.09 -10.328 1 89.19 109 HIS A CA 1
ATOM 790 C C . HIS A 1 109 ? -17.016 -7.227 -11.32 1 89.19 109 HIS A C 1
ATOM 792 O O . HIS A 1 109 ? -16.203 -8.117 -11.07 1 89.19 109 HIS A O 1
ATOM 798 N N . PRO A 1 110 ? -17.672 -7.289 -12.391 1 91.25 110 PRO A N 1
ATOM 799 C CA . PRO A 1 110 ? -17.734 -8.477 -13.25 1 91.25 110 PRO A CA 1
ATOM 800 C C . PRO A 1 110 ? -16.359 -8.867 -13.805 1 91.25 110 PRO A C 1
ATOM 802 O O . PRO A 1 110 ? -16.141 -10.023 -14.164 1 91.25 110 PRO A O 1
ATOM 805 N N . HIS A 1 111 ? -15.398 -7.996 -13.875 1 93.38 111 HIS A N 1
ATOM 806 C CA . HIS A 1 111 ? -14.117 -8.312 -14.484 1 93.38 111 HIS A CA 1
ATOM 807 C C . HIS A 1 111 ? -12.992 -8.297 -13.453 1 93.38 111 HIS A C 1
ATOM 809 O O . HIS A 1 111 ? -11.812 -8.273 -13.82 1 93.38 111 HIS A O 1
ATOM 815 N N . TYR A 1 112 ? -13.414 -8.281 -12.25 1 96.44 112 TYR A N 1
ATOM 816 C CA . TYR A 1 112 ? -12.43 -8.375 -11.18 1 96.44 112 TYR A CA 1
ATOM 817 C C . TYR A 1 112 ? -11.844 -9.781 -11.102 1 96.44 112 TYR A C 1
ATOM 819 O O . TYR A 1 112 ? -12.453 -10.68 -10.516 1 96.44 112 TYR A O 1
ATOM 827 N N . TYR A 1 113 ? -10.711 -10.016 -11.719 1 97.81 113 TYR A N 1
ATOM 828 C CA . TYR A 1 113 ? -10.008 -11.297 -11.703 1 97.81 113 TYR A CA 1
ATOM 829 C C . TYR A 1 113 ? -8.781 -11.234 -10.805 1 97.81 113 TYR A C 1
ATOM 831 O O . TYR A 1 113 ? -7.844 -10.477 -11.07 1 97.81 113 TYR A O 1
ATOM 839 N N . ALA A 1 114 ? -8.797 -12.086 -9.719 1 98.5 114 ALA A N 1
ATOM 840 C CA . ALA A 1 114 ? -7.758 -11.883 -8.711 1 98.5 114 ALA A CA 1
ATOM 841 C C . ALA A 1 114 ? -7.285 -13.211 -8.133 1 98.5 114 ALA A C 1
ATOM 843 O O . ALA A 1 114 ? -7.914 -14.25 -8.344 1 98.5 114 ALA A O 1
ATOM 844 N N . ALA A 1 115 ? -6.176 -13.18 -7.488 1 98.69 115 ALA A N 1
ATOM 845 C CA . ALA A 1 115 ? -5.629 -14.266 -6.68 1 98.69 115 ALA A CA 1
ATOM 846 C C . ALA A 1 115 ? -4.953 -13.727 -5.422 1 98.69 115 ALA A C 1
ATOM 848 O O . ALA A 1 115 ? -4.48 -12.586 -5.402 1 98.69 115 ALA A O 1
ATOM 849 N N . PHE A 1 116 ? -4.934 -14.531 -4.418 1 97.94 116 PHE A N 1
ATOM 850 C CA . PHE A 1 116 ? -4.41 -14.148 -3.111 1 97.94 116 PHE A CA 1
ATOM 851 C C . PHE A 1 116 ? -3.342 -15.133 -2.648 1 97.94 116 PHE A C 1
ATOM 853 O O . PHE A 1 116 ? -3.477 -16.344 -2.846 1 97.94 116 PHE A O 1
ATOM 860 N N . LEU A 1 117 ? -2.291 -14.57 -2.023 1 97.44 117 LEU A N 1
ATOM 861 C CA . LEU A 1 117 ? -1.195 -15.352 -1.461 1 97.44 117 LEU A CA 1
ATOM 862 C C . LEU A 1 117 ? -0.827 -14.852 -0.07 1 97.44 117 LEU A C 1
ATOM 864 O O . LEU A 1 117 ? -1.025 -13.672 0.241 1 97.44 117 LEU A O 1
ATOM 868 N N . SER A 1 118 ? -0.396 -15.695 0.74 1 95.44 118 SER A N 1
ATOM 869 C CA . SER A 1 118 ? 0.42 -15.32 1.891 1 95.44 118 SER A CA 1
ATOM 870 C C . SER A 1 118 ? 1.907 -15.43 1.574 1 95.44 118 SER A C 1
ATOM 872 O O . SER A 1 118 ? 2.361 -16.453 1.048 1 95.44 118 SER A O 1
ATOM 874 N N . ASP A 1 119 ? 2.625 -14.383 1.834 1 94.56 119 ASP A N 1
ATOM 875 C CA . ASP A 1 119 ? 4.066 -14.484 1.646 1 94.56 119 ASP A CA 1
ATOM 876 C C . ASP A 1 119 ? 4.703 -15.344 2.738 1 94.56 119 ASP A C 1
ATOM 878 O O . ASP A 1 119 ? 4.02 -15.789 3.662 1 94.56 119 ASP A O 1
ATOM 882 N N . PRO A 1 120 ? 5.965 -15.641 2.693 1 93.12 120 PRO A N 1
ATOM 883 C CA . PRO A 1 120 ? 6.602 -16.531 3.66 1 93.12 120 PRO A CA 1
ATOM 884 C C . PRO A 1 120 ? 6.57 -15.984 5.082 1 93.12 120 PRO A C 1
ATOM 886 O O . PRO A 1 120 ? 6.805 -16.734 6.043 1 93.12 120 PRO A O 1
ATOM 889 N N . SER A 1 121 ? 6.328 -14.695 5.246 1 90.19 121 SER A N 1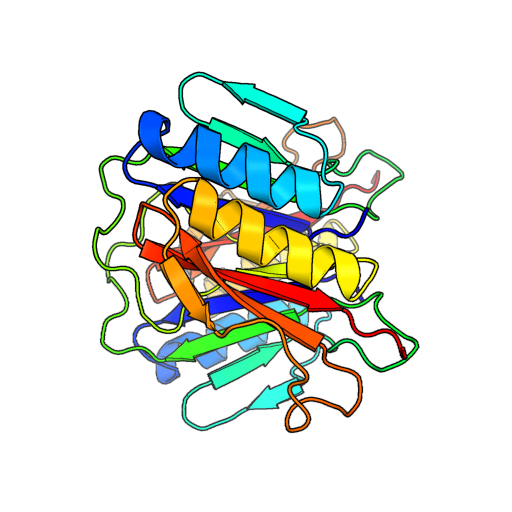
ATOM 890 C CA . SER A 1 121 ? 6.254 -14.07 6.562 1 90.19 121 SER A CA 1
ATOM 891 C C . SER A 1 121 ? 4.809 -13.898 7.016 1 90.19 121 SER A C 1
ATOM 893 O O . SER A 1 121 ? 4.547 -13.328 8.07 1 90.19 121 SER A O 1
ATOM 895 N N . GLY A 1 122 ? 3.875 -14.328 6.172 1 90.06 122 GLY A N 1
ATOM 896 C CA . GLY A 1 122 ? 2.477 -14.312 6.566 1 90.06 122 GLY A CA 1
ATOM 897 C C . GLY A 1 122 ? 1.723 -13.102 6.051 1 90.06 122 GLY A C 1
ATOM 898 O O . GLY A 1 122 ? 0.518 -12.969 6.277 1 90.06 122 GLY A O 1
ATOM 899 N N . ASN A 1 123 ? 2.355 -12.195 5.379 1 91.94 123 ASN A N 1
ATOM 900 C CA . ASN A 1 123 ? 1.656 -11.062 4.777 1 91.94 123 ASN A CA 1
ATOM 901 C C . ASN A 1 123 ? 0.714 -11.516 3.664 1 91.94 123 ASN A C 1
ATOM 903 O O . ASN A 1 123 ? 1.051 -12.406 2.885 1 91.94 123 ASN A O 1
ATOM 907 N N . ARG A 1 124 ? -0.402 -10.883 3.594 1 93.88 124 ARG A N 1
ATOM 908 C CA . ARG A 1 124 ? -1.375 -11.219 2.559 1 93.88 124 ARG A CA 1
ATOM 909 C C . ARG A 1 124 ? -1.222 -10.297 1.349 1 93.88 124 ARG A C 1
ATOM 911 O O . ARG A 1 124 ? -1.372 -9.086 1.463 1 93.88 124 ARG A O 1
ATOM 918 N N . ILE A 1 125 ? -0.941 -10.938 0.229 1 96.31 125 ILE A N 1
ATOM 919 C CA . ILE A 1 125 ? -0.814 -10.125 -0.974 1 96.31 125 ILE A CA 1
ATOM 920 C C . ILE A 1 125 ? -1.799 -10.609 -2.033 1 96.31 125 ILE A C 1
ATOM 922 O O . ILE A 1 125 ? -2.227 -11.766 -2.008 1 96.31 125 ILE A O 1
ATOM 926 N N . GLU A 1 126 ? -2.16 -9.688 -2.871 1 98.25 126 GLU A N 1
ATOM 927 C CA . GLU A 1 126 ? -3.156 -9.891 -3.918 1 98.25 126 GLU A CA 1
ATOM 928 C C . GLU A 1 126 ? -2.682 -9.32 -5.25 1 98.25 126 GLU A C 1
ATOM 930 O O . GLU A 1 126 ? -1.975 -8.312 -5.285 1 98.25 126 GLU A O 1
ATOM 935 N N . ALA A 1 127 ? -2.977 -9.992 -6.309 1 98.56 127 ALA A N 1
ATOM 936 C CA . ALA A 1 127 ? -2.896 -9.438 -7.66 1 98.56 127 ALA A CA 1
ATOM 937 C C . ALA A 1 127 ? -4.27 -9.406 -8.32 1 98.56 127 ALA A C 1
ATOM 939 O O . ALA A 1 127 ? -5.055 -10.352 -8.18 1 98.56 127 ALA A O 1
ATOM 940 N N . VAL A 1 128 ? -4.523 -8.336 -9.086 1 98.25 128 VAL A N 1
ATOM 941 C CA . VAL A 1 128 ? -5.852 -8.195 -9.672 1 98.25 128 VAL A CA 1
ATOM 942 C C . VAL A 1 128 ? -5.734 -7.664 -11.094 1 98.25 128 VAL A C 1
ATOM 944 O O . VAL A 1 128 ? -4.891 -6.809 -11.375 1 98.25 128 VAL A O 1
ATOM 947 N N . CYS A 1 129 ? -6.52 -8.156 -11.969 1 97.19 129 CYS A N 1
ATOM 948 C CA . CYS A 1 129 ? -6.754 -7.648 -13.312 1 97.19 129 CYS A CA 1
ATOM 949 C C . CYS A 1 129 ? -8.188 -7.152 -13.469 1 97.19 129 CYS A C 1
ATOM 951 O O . CYS A 1 129 ? -9.141 -7.887 -13.188 1 97.19 129 CYS A O 1
ATOM 953 N N . HIS A 1 130 ? -8.336 -5.926 -13.938 1 96.19 130 HIS A N 1
ATOM 954 C CA . HIS A 1 130 ? -9.656 -5.316 -14.047 1 96.19 130 HIS A CA 1
ATOM 955 C C . HIS A 1 130 ? -10.188 -5.41 -15.469 1 96.19 130 HIS A C 1
ATOM 957 O O . HIS A 1 130 ? -11.32 -5.008 -15.742 1 96.19 130 HIS A O 1
ATOM 963 N N . ASN A 1 131 ? -9.391 -5.863 -16.312 1 91.25 131 ASN A N 1
ATOM 964 C CA . ASN A 1 131 ? -9.75 -5.867 -17.734 1 91.25 131 ASN A CA 1
ATOM 965 C C . ASN A 1 131 ? -10.688 -7.02 -18.062 1 91.25 131 ASN A C 1
ATOM 967 O O . ASN A 1 131 ? -10.594 -8.094 -17.469 1 91.25 131 ASN A O 1
ATOM 971 N N . ALA A 1 132 ? -11.508 -6.785 -19.062 1 88 132 ALA A N 1
ATOM 972 C CA . ALA A 1 132 ? -12.344 -7.852 -19.609 1 88 132 ALA A CA 1
ATOM 973 C C . ALA A 1 132 ? -11.492 -8.914 -20.312 1 88 132 ALA A C 1
ATOM 975 O O . ALA A 1 132 ? -10.398 -8.617 -20.797 1 88 132 ALA A O 1
ATOM 976 N N . PRO A 1 133 ? -12.062 -10.141 -20.266 1 82.69 133 PRO A N 1
ATOM 977 C CA . PRO A 1 133 ? -11.312 -11.203 -20.938 1 82.69 133 PRO A CA 1
ATOM 978 C C . PRO A 1 133 ? -11.039 -10.891 -22.406 1 82.69 133 PRO A C 1
ATOM 980 O O . PRO A 1 133 ? -11.828 -10.195 -23.047 1 82.69 133 PRO A O 1
ATOM 983 N N . MET B 1 1 ? 4.895 2.881 -14.234 1 86.12 1 MET B N 1
ATOM 984 C CA . MET B 1 1 ? 4.031 1.732 -13.969 1 86.12 1 MET B CA 1
ATOM 985 C C . MET B 1 1 ? 3.293 1.902 -12.641 1 86.12 1 MET B C 1
ATOM 987 O O . MET B 1 1 ? 3.875 2.359 -11.656 1 86.12 1 MET B O 1
ATOM 991 N N . GLN B 1 2 ? 2.062 1.575 -12.633 1 92.06 2 GLN B N 1
ATOM 992 C CA . GLN B 1 2 ? 1.254 1.59 -11.414 1 92.06 2 GLN B CA 1
ATOM 993 C C . GLN B 1 2 ? 1.118 0.187 -10.828 1 92.06 2 GLN B C 1
ATOM 995 O O . GLN B 1 2 ? 0.109 -0.487 -11.047 1 92.06 2 GLN B O 1
ATOM 1000 N N . LEU B 1 3 ? 2.059 -0.162 -10.102 1 96.19 3 LEU B N 1
ATOM 1001 C CA . LEU B 1 3 ? 2.135 -1.511 -9.547 1 96.19 3 LEU B CA 1
ATOM 1002 C C . LEU B 1 3 ? 1.05 -1.731 -8.5 1 96.19 3 LEU B C 1
ATOM 1004 O O . LEU B 1 3 ? 0.464 -2.814 -8.422 1 96.19 3 LEU B O 1
ATOM 1008 N N . LEU B 1 4 ? 0.783 -0.713 -7.738 1 97.06 4 LEU B N 1
ATOM 1009 C CA . LEU B 1 4 ? -0.144 -0.84 -6.617 1 97.06 4 LEU B CA 1
ATOM 1010 C C . LEU B 1 4 ? -1.582 -0.623 -7.074 1 97.06 4 LEU B C 1
ATOM 1012 O O . LEU B 1 4 ? -1.854 0.276 -7.875 1 97.06 4 LEU B O 1
ATOM 1016 N N . ASP B 1 5 ? -2.443 -1.456 -6.637 1 97.25 5 ASP B N 1
ATOM 1017 C CA . ASP B 1 5 ? -3.875 -1.26 -6.848 1 97.25 5 ASP B CA 1
ATOM 1018 C C . ASP B 1 5 ? -4.539 -0.681 -5.602 1 97.25 5 ASP B C 1
ATOM 1020 O O . ASP B 1 5 ? -5.051 0.44 -5.629 1 97.25 5 ASP B O 1
ATOM 1024 N N . HIS B 1 6 ? -4.492 -1.424 -4.551 1 96.81 6 HIS B N 1
ATOM 1025 C CA . HIS B 1 6 ? -5.008 -0.934 -3.277 1 96.81 6 HIS B CA 1
ATOM 1026 C C . HIS B 1 6 ? -4.312 -1.615 -2.104 1 96.81 6 HIS B C 1
ATOM 1028 O O . HIS B 1 6 ? -3.602 -2.605 -2.287 1 96.81 6 HIS B O 1
ATOM 1034 N N . VAL B 1 7 ? -4.508 -0.978 -0.91 1 96.19 7 VAL B N 1
ATOM 1035 C CA . VAL B 1 7 ? -3.93 -1.501 0.323 1 96.19 7 VAL B CA 1
ATOM 1036 C C . VAL B 1 7 ? -4.941 -1.378 1.461 1 96.19 7 VAL B C 1
ATOM 1038 O O . VAL B 1 7 ? -5.91 -0.625 1.359 1 96.19 7 VAL B O 1
ATOM 1041 N N . SER B 1 8 ? -4.656 -2.117 2.457 1 94.62 8 SER B N 1
ATOM 1042 C CA . SER B 1 8 ? -5.402 -1.957 3.701 1 94.62 8 SER B CA 1
ATOM 1043 C C . SER B 1 8 ? -4.469 -1.715 4.879 1 94.62 8 SER B C 1
ATOM 1045 O O . SER B 1 8 ? -3.387 -2.301 4.953 1 94.62 8 SER B O 1
ATOM 1047 N N . ILE B 1 9 ? -4.887 -0.871 5.711 1 93.12 9 ILE B N 1
ATOM 1048 C CA . ILE B 1 9 ? -4.227 -0.58 6.98 1 93.12 9 ILE B CA 1
ATOM 1049 C C . ILE B 1 9 ? -5.109 -1.046 8.133 1 93.12 9 ILE B C 1
ATOM 1051 O O . ILE B 1 9 ? -6.301 -0.726 8.188 1 93.12 9 ILE B O 1
ATOM 1055 N N . SER B 1 10 ? -4.52 -1.81 8.984 1 92 10 SER B N 1
ATOM 1056 C CA . SER B 1 10 ? -5.277 -2.256 10.148 1 92 10 SER B CA 1
ATOM 1057 C C . SER B 1 10 ? -5.105 -1.298 11.32 1 92 10 SER B C 1
ATOM 1059 O O . SER B 1 10 ? -3.998 -0.831 11.594 1 92 10 SER B O 1
ATOM 1061 N N . VAL B 1 11 ? -6.176 -1.025 11.945 1 91.5 11 VAL B N 1
ATOM 1062 C CA . 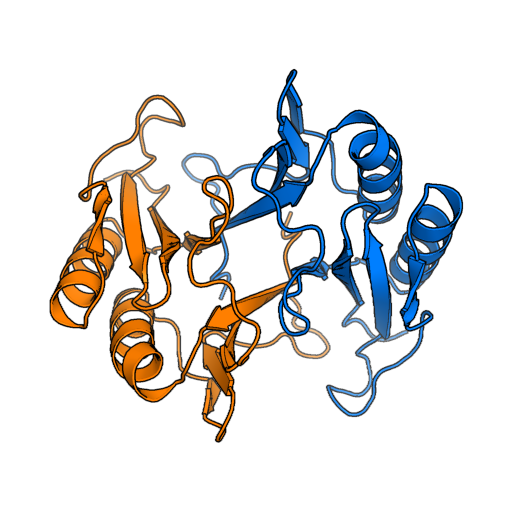VAL B 1 11 ? -6.176 -0.198 13.148 1 91.5 11 VAL B CA 1
ATOM 1063 C C . VAL B 1 11 ? -6.934 -0.909 14.266 1 91.5 11 VAL B C 1
ATOM 1065 O O . VAL B 1 11 ? -7.754 -1.793 14 1 91.5 11 VAL B O 1
ATOM 1068 N N . ALA B 1 12 ? -6.656 -0.538 15.477 1 86.94 12 ALA B N 1
ATOM 1069 C CA . ALA B 1 12 ? -7.301 -1.174 16.625 1 86.94 12 ALA B CA 1
ATOM 1070 C C . ALA B 1 12 ? -8.805 -0.891 16.625 1 86.94 12 ALA B C 1
ATOM 1072 O O . ALA B 1 12 ? -9.602 -1.756 17 1 86.94 12 ALA B O 1
ATOM 1073 N N . GLY B 1 13 ? -9.156 0.32 16.281 1 89.44 13 GLY B N 1
ATOM 1074 C CA . GLY B 1 13 ? -10.547 0.735 16.219 1 89.44 13 GLY B CA 1
ATOM 1075 C C . GLY B 1 13 ? -10.773 1.945 15.328 1 89.44 13 GLY B C 1
ATOM 1076 O O . GLY B 1 13 ? -9.852 2.738 15.109 1 89.44 13 GLY B O 1
ATOM 1077 N N . LEU B 1 14 ? -12.039 2.047 14.883 1 94.62 14 LEU B N 1
ATOM 1078 C CA . LEU B 1 14 ? -12.32 3.109 13.93 1 94.62 14 LEU B CA 1
ATOM 1079 C C . LEU B 1 14 ? -12.656 4.414 14.641 1 94.62 14 LEU B C 1
ATOM 1081 O O . LEU B 1 14 ? -12.656 5.48 14.023 1 94.62 14 LEU B O 1
ATOM 1085 N N . ASP B 1 15 ? -12.945 4.348 15.945 1 93.56 15 ASP B N 1
ATOM 1086 C CA . ASP B 1 15 ? -13.32 5.551 16.688 1 93.56 15 ASP B CA 1
ATOM 1087 C C . ASP B 1 15 ? -12.211 6.598 16.625 1 93.56 15 ASP B C 1
ATOM 1089 O O . ASP B 1 15 ? -12.477 7.773 16.359 1 93.56 15 ASP B O 1
ATOM 1093 N N . SER B 1 16 ? -11.062 6.152 16.859 1 91 16 SER B N 1
ATOM 1094 C CA . SER B 1 16 ? -9.938 7.086 16.828 1 91 16 SER B CA 1
ATOM 1095 C C . SER B 1 16 ? -9.398 7.254 15.422 1 91 16 SER B C 1
ATOM 1097 O O . SER B 1 16 ? -8.891 8.32 15.07 1 91 16 SER B O 1
ATOM 1099 N N . ALA B 1 17 ? -9.555 6.254 14.617 1 94.12 17 ALA B N 1
ATOM 1100 C CA . ALA B 1 17 ? -8.969 6.258 13.273 1 94.12 17 ALA B CA 1
ATOM 1101 C C . ALA B 1 17 ? -9.766 7.148 12.328 1 94.12 17 ALA B C 1
ATOM 1103 O O . ALA B 1 17 ? -9.188 7.859 11.5 1 94.12 17 ALA B O 1
ATOM 1104 N N . ARG B 1 18 ? -11 7.125 12.469 1 97.12 18 ARG B N 1
ATOM 1105 C CA . ARG B 1 18 ? -11.891 7.793 11.516 1 97.12 18 ARG B CA 1
ATOM 1106 C C . ARG B 1 18 ? -11.594 9.289 11.445 1 97.12 18 ARG B C 1
ATOM 1108 O O . ARG B 1 18 ? -11.344 9.828 10.367 1 97.12 18 ARG B O 1
ATOM 1115 N N . PRO B 1 19 ? -11.562 10.016 12.617 1 97.81 19 PRO B N 1
ATOM 1116 C CA . PRO B 1 19 ? -11.281 11.445 12.5 1 97.81 19 PRO B CA 1
ATOM 1117 C C . PRO B 1 19 ? -9.906 11.734 11.891 1 97.81 19 PRO B C 1
ATOM 1119 O O . PRO B 1 19 ? -9.758 12.688 11.125 1 97.81 19 PRO B O 1
ATOM 1122 N N . PHE B 1 20 ? -8.969 10.938 12.211 1 98 20 PHE B N 1
ATOM 1123 C CA . PHE B 1 20 ? -7.609 11.094 11.703 1 98 20 PHE B CA 1
ATOM 1124 C C . PHE B 1 20 ? -7.57 10.906 10.188 1 98 20 PHE B C 1
ATOM 1126 O O . PHE B 1 20 ? -7.109 11.789 9.461 1 98 20 PHE B O 1
ATOM 1133 N N . TYR B 1 21 ? -8.07 9.82 9.656 1 98.38 21 TYR B N 1
ATOM 1134 C CA . TYR B 1 21 ? -7.973 9.492 8.234 1 98.38 21 TYR B CA 1
ATOM 1135 C C . TYR B 1 21 ? -8.898 10.375 7.406 1 98.38 21 TYR B C 1
ATOM 1137 O O . TYR B 1 21 ? -8.586 10.727 6.27 1 98.38 21 TYR B O 1
ATOM 1145 N N . ASP B 1 22 ? -10.031 10.734 7.961 1 98.56 22 ASP B N 1
ATOM 1146 C CA . ASP B 1 22 ? -10.875 11.711 7.285 1 98.56 22 ASP B CA 1
ATOM 1147 C C . ASP B 1 22 ? -10.102 13 7.012 1 98.56 22 ASP B C 1
ATOM 1149 O O . ASP B 1 22 ? -10.164 13.547 5.906 1 98.56 22 ASP B O 1
ATOM 1153 N N . ALA B 1 23 ? -9.43 13.43 8.016 1 98.62 23 ALA B N 1
ATOM 1154 C CA . ALA B 1 23 ? -8.734 14.711 7.938 1 98.62 23 ALA B CA 1
ATOM 1155 C C . ALA B 1 23 ? -7.562 14.641 6.961 1 98.62 23 ALA B C 1
ATOM 1157 O O . ALA B 1 23 ? -7.422 15.5 6.086 1 98.62 23 ALA B O 1
ATOM 1158 N N . VAL B 1 24 ? -6.727 13.625 7.09 1 98.62 24 VAL B N 1
ATOM 1159 C CA . VAL B 1 24 ? -5.516 13.586 6.273 1 98.62 24 VAL B CA 1
ATOM 1160 C C . VAL B 1 24 ? -5.879 13.281 4.824 1 98.62 24 VAL B C 1
ATOM 1162 O O . VAL B 1 24 ? -5.25 13.797 3.896 1 98.62 24 VAL B O 1
ATOM 1165 N N . MET B 1 25 ? -6.859 12.453 4.594 1 98.62 25 MET B N 1
ATOM 1166 C CA . MET B 1 25 ? -7.262 12.141 3.225 1 98.62 25 MET B CA 1
ATOM 1167 C C . MET B 1 25 ? -7.93 13.344 2.562 1 98.62 25 MET B C 1
ATOM 1169 O O . MET B 1 25 ? -7.734 13.586 1.369 1 98.62 25 MET B O 1
ATOM 1173 N N . ALA B 1 26 ? -8.711 14.102 3.309 1 98.12 26 ALA B N 1
ATOM 1174 C CA . ALA B 1 26 ? -9.273 15.352 2.793 1 98.12 26 ALA B CA 1
ATOM 1175 C C . ALA B 1 26 ? -8.164 16.312 2.365 1 98.12 26 ALA B C 1
ATOM 1177 O O . ALA B 1 26 ? -8.258 16.953 1.313 1 98.12 26 ALA B O 1
ATOM 1178 N N . ALA B 1 27 ? -7.188 16.406 3.188 1 98.5 27 ALA B N 1
ATOM 1179 C CA . ALA B 1 27 ? -6.055 17.297 2.891 1 98.5 27 ALA B CA 1
ATOM 1180 C C . ALA B 1 27 ? -5.383 16.891 1.581 1 98.5 27 ALA B C 1
ATOM 1182 O O . ALA B 1 27 ? -4.852 17.75 0.865 1 98.5 27 ALA B O 1
ATOM 1183 N N . LEU B 1 28 ? -5.426 15.625 1.239 1 98.06 28 LEU B N 1
ATOM 1184 C CA . LEU B 1 28 ? -4.777 15.109 0.037 1 98.06 28 LEU B CA 1
ATOM 1185 C C . LEU B 1 28 ? -5.746 15.109 -1.143 1 98.06 28 LEU B C 1
ATOM 1187 O O . LEU B 1 28 ? -5.367 14.75 -2.26 1 98.06 28 LEU B O 1
ATOM 1191 N N . GLY B 1 29 ? -6.977 15.422 -0.85 1 97 29 GLY B N 1
ATOM 1192 C CA . GLY B 1 29 ? -7.98 15.453 -1.902 1 97 29 GLY B CA 1
ATOM 1193 C C . GLY B 1 29 ? -8.562 14.094 -2.217 1 97 29 GLY B C 1
ATOM 1194 O O . GLY B 1 29 ? -9.141 13.891 -3.289 1 97 29 GLY B O 1
ATOM 1195 N N . ALA B 1 30 ? -8.352 13.125 -1.354 1 96.5 30 ALA B N 1
ATOM 1196 C CA . ALA B 1 30 ? -8.898 11.789 -1.562 1 96.5 30 ALA B CA 1
ATOM 1197 C C . ALA B 1 30 ? -10.328 11.695 -1.034 1 96.5 30 ALA B C 1
ATOM 1199 O O . ALA B 1 30 ? -10.586 11.984 0.136 1 96.5 30 ALA B O 1
ATOM 1200 N N . ALA B 1 31 ? -11.203 11.258 -1.837 1 94.88 31 ALA B N 1
ATOM 1201 C CA . ALA B 1 31 ? -12.602 11.117 -1.432 1 94.88 31 ALA B CA 1
ATOM 1202 C C . ALA B 1 31 ? -12.805 9.859 -0.59 1 94.88 31 ALA B C 1
ATOM 1204 O O . ALA B 1 31 ? -12.211 8.812 -0.867 1 94.88 31 ALA B O 1
ATOM 1205 N N . LYS B 1 32 ? -13.648 10.016 0.419 1 96.56 32 LYS B N 1
ATOM 1206 C CA . LYS B 1 32 ? -14.141 8.828 1.11 1 96.5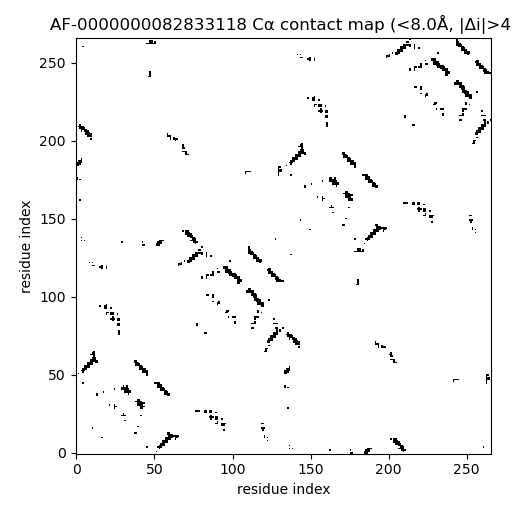6 32 LYS B CA 1
ATOM 1207 C C . LYS B 1 32 ? -15.156 8.078 0.256 1 96.56 32 LYS B C 1
ATOM 1209 O O . LYS B 1 32 ? -16.188 8.633 -0.13 1 96.56 32 LYS B O 1
ATOM 1214 N N . VAL B 1 33 ? -14.867 6.824 -0.002 1 93.44 33 VAL B N 1
ATOM 1215 C CA . VAL B 1 33 ? -15.703 6.121 -0.969 1 93.44 33 VAL B CA 1
ATOM 1216 C C . VAL B 1 33 ? -16.625 5.145 -0.241 1 93.44 33 VAL B C 1
ATOM 1218 O O . VAL B 1 33 ? -17.641 4.719 -0.788 1 93.44 33 VAL B O 1
ATOM 1221 N N . TYR B 1 34 ? -16.328 4.746 0.914 1 92 34 TYR B N 1
ATOM 1222 C CA . TYR B 1 34 ? -17.25 3.992 1.757 1 92 34 TYR B CA 1
ATOM 1223 C C . TYR B 1 34 ? -16.922 4.176 3.232 1 92 34 TYR B C 1
ATOM 1225 O O . TYR B 1 34 ? -15.797 4.562 3.576 1 92 34 TYR B O 1
ATOM 1233 N N . ASP B 1 35 ? -17.906 3.988 4.043 1 95.62 35 ASP B N 1
ATOM 1234 C CA . ASP B 1 35 ? -17.859 4.102 5.5 1 95.62 35 ASP B CA 1
ATOM 1235 C C . ASP B 1 35 ? -18.766 3.068 6.16 1 95.62 35 ASP B C 1
ATOM 1237 O O . ASP B 1 35 ? -19.953 3.33 6.383 1 95.62 35 ASP B O 1
ATOM 1241 N N . HIS B 1 36 ? -18.109 1.977 6.391 1 93.75 36 HIS B N 1
ATOM 1242 C CA . HIS B 1 36 ? -18.812 0.869 7.012 1 93.75 36 HIS B CA 1
ATOM 1243 C C . HIS B 1 36 ? -18.484 0.757 8.492 1 93.75 36 HIS B C 1
ATOM 1245 O O . HIS B 1 36 ? -17.641 1.509 9 1 93.75 36 HIS B O 1
ATOM 1251 N N . ALA B 1 37 ? -19.141 -0.087 9.195 1 92 37 ALA B N 1
ATOM 1252 C CA . ALA B 1 37 ? -18.984 -0.244 10.641 1 92 37 ALA B CA 1
ATOM 1253 C C . ALA B 1 37 ? -17.547 -0.654 10.984 1 92 37 ALA B C 1
ATOM 1255 O O . ALA B 1 37 ? -17 -0.238 12.008 1 92 37 ALA B O 1
ATOM 1256 N N . ASP B 1 38 ? -16.891 -1.396 10.031 1 92.31 38 ASP B N 1
ATOM 1257 C CA . ASP B 1 38 ? -15.586 -1.926 10.406 1 92.31 38 ASP B CA 1
ATOM 1258 C C . ASP B 1 38 ? -14.523 -1.518 9.391 1 92.31 38 ASP B C 1
ATOM 1260 O O . ASP B 1 38 ? -13.391 -2.002 9.445 1 92.31 38 ASP B O 1
ATOM 1264 N N . ALA B 1 39 ? -14.922 -0.618 8.516 1 95.25 39 ALA B N 1
ATOM 1265 C CA . ALA B 1 39 ? -13.93 -0.265 7.508 1 95.25 39 ALA B CA 1
ATOM 1266 C C . ALA B 1 39 ? -14.242 1.092 6.883 1 95.25 39 ALA B C 1
ATOM 1268 O O . ALA B 1 39 ? -15.414 1.442 6.695 1 95.25 39 ALA B O 1
ATOM 1269 N N . LEU B 1 40 ? -13.219 1.839 6.57 1 96.75 40 LEU B N 1
ATOM 1270 C CA . LEU B 1 40 ? -13.273 3.08 5.805 1 96.75 40 LEU B CA 1
ATOM 1271 C C . LEU B 1 40 ? -12.523 2.938 4.484 1 96.75 40 LEU B C 1
ATOM 1273 O O . LEU B 1 40 ? -11.508 2.242 4.414 1 96.75 40 LEU B O 1
ATOM 1277 N N . GLY B 1 41 ? -13.016 3.574 3.51 1 96.94 41 GLY B N 1
ATOM 1278 C CA . GLY B 1 41 ? -12.336 3.572 2.223 1 96.94 41 GLY B CA 1
ATOM 1279 C C . GLY B 1 41 ? -12.086 4.965 1.677 1 96.94 41 GLY B C 1
ATOM 1280 O O . GLY B 1 41 ? -12.969 5.828 1.734 1 96.94 41 GLY B O 1
ATOM 1281 N N . TYR B 1 42 ? -10.859 5.223 1.187 1 97.69 42 TYR B N 1
ATOM 1282 C CA . TYR B 1 42 ? -10.492 6.508 0.603 1 97.69 42 TYR B CA 1
ATOM 1283 C C . TYR B 1 42 ? -9.828 6.324 -0.754 1 97.69 42 TYR B C 1
ATOM 1285 O O . TYR B 1 42 ? -8.961 5.457 -0.915 1 97.69 42 TYR B O 1
ATOM 1293 N N . GLY B 1 43 ? -10.203 7.191 -1.784 1 94.69 43 GLY B N 1
ATOM 1294 C CA . GLY B 1 43 ? -9.727 7.082 -3.152 1 94.69 43 GLY B CA 1
ATOM 1295 C C . GLY B 1 43 ? -10.656 6.285 -4.047 1 94.69 43 GLY B C 1
ATOM 1296 O O . GLY B 1 43 ? -11.406 5.43 -3.572 1 94.69 43 GLY B O 1
ATOM 1297 N N . GLU B 1 44 ? -10.555 6.496 -5.273 1 89.25 44 GLU B N 1
ATOM 1298 C CA . GLU B 1 44 ? -11.43 5.816 -6.223 1 89.25 44 GLU B CA 1
ATOM 1299 C C . GLU B 1 44 ? -10.938 4.402 -6.512 1 89.25 44 GLU B C 1
ATOM 1301 O O . GLU B 1 44 ? -9.734 4.168 -6.625 1 89.25 44 GLU B O 1
ATOM 1306 N N . ARG B 1 45 ? -11.961 3.537 -6.629 1 88.75 45 ARG B N 1
ATOM 1307 C CA . ARG B 1 45 ? -11.648 2.164 -7.016 1 88.75 45 ARG B CA 1
ATOM 1308 C C . ARG B 1 45 ? -11.562 2.027 -8.531 1 88.75 45 ARG B C 1
ATOM 1310 O O . ARG B 1 45 ? -12.188 2.793 -9.266 1 88.75 45 ARG B O 1
ATOM 1317 N N . CYS B 1 46 ? -10.789 1.09 -8.922 1 90.5 46 CYS B N 1
ATOM 1318 C CA . CYS B 1 46 ? -10.734 0.774 -10.344 1 90.5 46 CYS B CA 1
ATOM 1319 C C . CYS B 1 46 ? -12.055 0.18 -10.82 1 90.5 46 CYS B C 1
ATOM 1321 O O . CYS B 1 46 ? -12.773 -0.448 -10.039 1 90.5 46 CYS B O 1
ATOM 1323 N N . ARG B 1 47 ? -12.383 0.5 -12.062 1 86 47 ARG B N 1
ATOM 1324 C CA . ARG B 1 47 ? -13.57 -0.021 -12.742 1 86 47 ARG B CA 1
ATOM 1325 C C . ARG B 1 47 ? -13.195 -0.69 -14.055 1 86 47 ARG B C 1
ATOM 1327 O O . ARG B 1 47 ? -12.078 -0.516 -14.555 1 86 47 ARG B O 1
ATOM 1334 N N . PRO B 1 48 ? -14.102 -1.51 -14.484 1 82.5 48 PRO B N 1
ATOM 1335 C CA . PRO B 1 48 ? -13.828 -2.035 -15.82 1 82.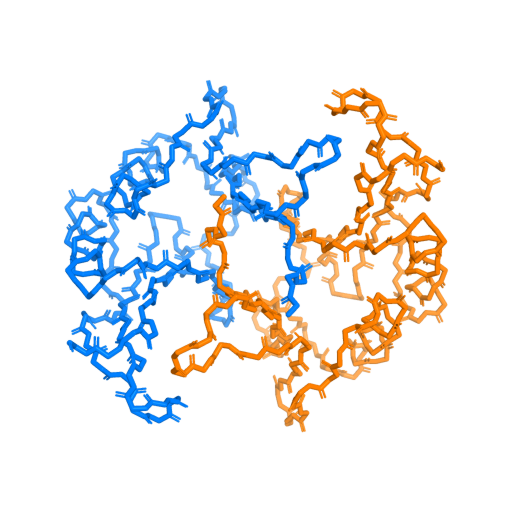5 48 PRO B CA 1
ATOM 1336 C C . PRO B 1 48 ? -13.508 -0.935 -16.828 1 82.5 48 PRO B C 1
ATOM 1338 O O . PRO B 1 48 ? -14.266 0.034 -16.953 1 82.5 48 PRO B O 1
ATOM 1341 N N . GLY B 1 49 ? -12.375 -1.084 -17.469 1 80.25 49 GLY B N 1
ATOM 1342 C CA . GLY B 1 49 ? -11.984 -0.106 -18.484 1 80.25 49 GLY B CA 1
ATOM 1343 C C . GLY B 1 49 ? -11.297 1.11 -17.891 1 80.25 49 GLY B C 1
ATOM 1344 O O . GLY B 1 49 ? -10.891 2.014 -18.625 1 80.25 49 GLY B O 1
ATOM 1345 N N . ASP B 1 50 ? -11.211 1.185 -16.594 1 86.5 50 ASP B N 1
ATOM 1346 C CA . ASP B 1 50 ? -10.516 2.273 -15.914 1 86.5 50 ASP B CA 1
ATOM 1347 C C . ASP B 1 50 ? -9.727 1.757 -14.711 1 86.5 50 ASP B C 1
ATOM 1349 O O . ASP B 1 50 ? -10.234 1.764 -13.586 1 86.5 50 ASP B O 1
ATOM 1353 N N . ALA B 1 51 ? -8.5 1.437 -14.969 1 87.06 51 ALA B N 1
ATOM 1354 C CA . ALA B 1 51 ? -7.672 0.8 -13.945 1 87.06 51 ALA B CA 1
ATOM 1355 C C . ALA B 1 51 ? -6.586 1.751 -13.445 1 87.06 51 ALA B C 1
ATOM 1357 O O . 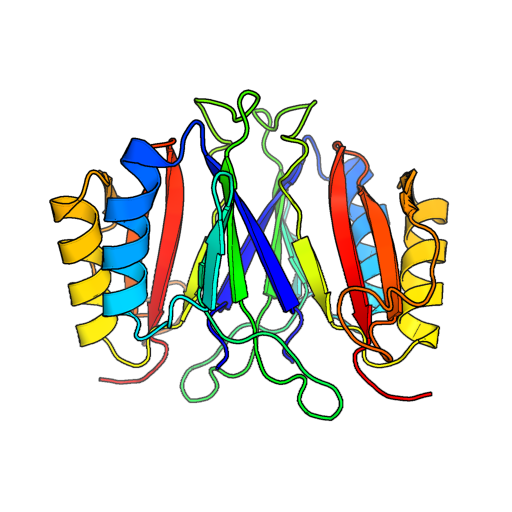ALA B 1 51 ? -5.547 1.312 -12.945 1 87.06 51 ALA B O 1
ATOM 1358 N N . GLY B 1 52 ? -6.859 3.039 -13.586 1 90.31 52 GLY B N 1
ATOM 1359 C CA . GLY B 1 52 ? -5.816 4.004 -13.281 1 90.31 52 GLY B CA 1
ATOM 1360 C C . GLY B 1 52 ? -5.922 4.574 -11.875 1 90.31 52 GLY B C 1
ATOM 1361 O O . GLY B 1 52 ? -5.316 5.605 -11.578 1 90.31 52 GLY B O 1
ATOM 1362 N N . HIS B 1 53 ? -6.707 3.877 -11.023 1 92.81 53 HIS B N 1
ATOM 1363 C CA . HIS B 1 53 ? -6.945 4.422 -9.688 1 92.81 53 HIS B CA 1
ATOM 1364 C C . HIS B 1 53 ? -6.324 3.539 -8.609 1 92.81 53 HIS B C 1
ATOM 1366 O O . HIS B 1 53 ? -6.055 2.359 -8.852 1 92.81 53 HIS B O 1
ATOM 1372 N N . THR B 1 54 ? -6.02 4.078 -7.535 1 95.62 54 THR B N 1
ATOM 1373 C CA . THR B 1 54 ? -5.629 3.359 -6.328 1 95.62 54 THR B CA 1
ATOM 1374 C C . THR B 1 54 ? -6.43 3.848 -5.125 1 95.62 54 THR B C 1
ATOM 1376 O O . THR B 1 54 ? -6.938 4.973 -5.125 1 95.62 54 THR B O 1
ATOM 1379 N N . TYR B 1 55 ? -6.543 2.977 -4.133 1 95.25 55 TYR B N 1
ATOM 1380 C CA . TYR B 1 55 ? -7.273 3.377 -2.934 1 95.25 55 TYR B CA 1
ATOM 1381 C C . TYR B 1 55 ? -6.723 2.666 -1.701 1 95.25 55 TYR B C 1
ATOM 1383 O O . TYR B 1 55 ? -5.887 1.768 -1.815 1 95.25 55 TYR B O 1
ATOM 1391 N N . VAL B 1 56 ? -7.141 3.154 -0.511 1 97.31 56 VAL B N 1
ATOM 1392 C CA . VAL B 1 56 ? -6.75 2.576 0.771 1 97.31 56 VAL B CA 1
ATOM 1393 C C . VAL B 1 56 ? -7.996 2.252 1.591 1 97.31 56 VAL B C 1
ATOM 1395 O O . VAL B 1 56 ? -8.961 3.02 1.596 1 97.31 56 VAL B O 1
ATOM 1398 N N . SER B 1 57 ? -7.965 1.125 2.201 1 96.38 57 SER B N 1
ATOM 1399 C CA . SER B 1 57 ? -8.977 0.714 3.166 1 96.38 57 SER B CA 1
ATOM 1400 C C . SER B 1 57 ? -8.422 0.709 4.586 1 96.38 57 SER B C 1
ATOM 1402 O O . SER B 1 57 ? -7.359 0.131 4.84 1 96.38 57 SER B O 1
ATOM 1404 N N . ILE B 1 58 ? -9.094 1.397 5.461 1 96.25 58 ILE B N 1
ATOM 1405 C CA . ILE B 1 58 ? -8.773 1.357 6.883 1 96.25 58 ILE B CA 1
ATOM 1406 C C . ILE B 1 58 ? -9.68 0.344 7.586 1 96.25 58 ILE B C 1
ATOM 1408 O O . ILE B 1 58 ? -10.898 0.508 7.617 1 96.25 58 ILE B O 1
ATOM 1412 N N . GLN B 1 59 ? -9.008 -0.668 8.141 1 94.62 59 GLN B N 1
ATOM 1413 C CA . GLN B 1 59 ? -9.773 -1.799 8.656 1 94.62 59 GLN B CA 1
ATOM 1414 C C . GLN B 1 59 ? -9.609 -1.931 10.172 1 94.62 59 GLN B C 1
ATOM 1416 O O . GLN B 1 59 ? -8.484 -1.998 10.672 1 94.62 59 GLN B O 1
ATOM 1421 N N . ALA B 1 60 ? -10.766 -1.986 10.805 1 92.31 60 ALA B N 1
ATOM 1422 C CA . ALA B 1 60 ? -10.711 -2.328 12.219 1 92.31 60 ALA B CA 1
ATOM 1423 C C . ALA B 1 60 ? -10.359 -3.799 12.422 1 92.31 60 ALA B C 1
ATOM 1425 O O . ALA B 1 60 ? -10.984 -4.68 11.82 1 92.31 60 ALA B O 1
ATOM 1426 N N . ASP B 1 61 ? -9.336 -4 13.172 1 86.75 61 ASP B N 1
ATOM 1427 C CA . ASP B 1 61 ? -8.875 -5.344 13.508 1 86.75 61 ASP B CA 1
ATOM 1428 C C . ASP B 1 61 ? -8.422 -5.422 14.961 1 86.75 61 ASP B C 1
ATOM 1430 O O . ASP B 1 61 ? -7.391 -4.855 15.328 1 86.75 61 ASP B O 1
ATOM 1434 N N . PRO B 1 62 ? -9.148 -6.168 15.703 1 77.06 62 PRO B N 1
ATOM 1435 C CA . PRO B 1 62 ? -8.758 -6.301 17.109 1 77.06 62 PRO B CA 1
ATOM 1436 C C . PRO B 1 62 ? -7.348 -6.859 17.281 1 77.06 62 PRO B C 1
ATOM 1438 O O . PRO B 1 62 ? -6.719 -6.664 18.312 1 77.06 62 PRO B O 1
ATOM 1441 N N . ALA B 1 63 ? -6.914 -7.566 16.281 1 75.69 63 ALA B N 1
ATOM 1442 C CA . ALA B 1 63 ? -5.586 -8.172 16.359 1 75.69 63 ALA B CA 1
ATOM 1443 C C . ALA B 1 63 ? -4.516 -7.211 15.852 1 75.69 63 ALA B C 1
ATOM 1445 O O . ALA B 1 63 ? -3.334 -7.566 15.797 1 75.69 63 ALA B O 1
ATOM 1446 N N . ALA B 1 64 ? -4.914 -6.02 15.516 1 74.31 64 ALA B N 1
ATOM 1447 C CA . ALA B 1 64 ? -3.932 -5.039 15.07 1 74.31 64 ALA B CA 1
ATOM 1448 C C . ALA B 1 64 ? -2.9 -4.758 16.156 1 74.31 64 ALA B C 1
ATOM 1450 O O . ALA B 1 64 ? -3.256 -4.574 17.328 1 74.31 64 ALA B O 1
ATOM 1451 N N . SER B 1 65 ? -1.663 -4.918 15.664 1 65.94 65 SER B N 1
ATOM 1452 C CA . SER B 1 65 ? -0.589 -4.734 16.641 1 65.94 65 SER B CA 1
ATOM 1453 C C . SER B 1 65 ? -0.557 -3.307 17.172 1 65.94 65 SER B C 1
ATOM 1455 O O . SER B 1 65 ? -0.686 -2.352 16.391 1 65.94 65 SER B O 1
ATOM 1457 N N . PRO B 1 66 ? -0.405 -3.221 18.406 1 60.59 66 PRO B N 1
ATOM 1458 C CA . PRO B 1 66 ? -0.209 -1.88 18.969 1 60.59 66 PRO B CA 1
ATOM 1459 C C . PRO B 1 66 ? 1.154 -1.289 18.625 1 60.59 66 PRO B C 1
ATOM 1461 O O . PRO B 1 66 ? 1.371 -0.086 18.781 1 60.59 66 PRO B O 1
ATOM 1464 N N . THR B 1 67 ? 2.033 -2.219 18.234 1 62.97 67 THR B N 1
ATOM 1465 C CA . THR B 1 67 ? 3.373 -1.783 17.859 1 62.97 67 THR B CA 1
ATOM 1466 C C . THR B 1 67 ? 3.707 -2.242 16.438 1 62.97 67 THR B C 1
ATOM 1468 O O . THR B 1 67 ? 4.32 -3.295 16.25 1 62.97 67 THR B O 1
ATOM 1471 N N . PRO B 1 68 ? 3.277 -1.485 15.594 1 64.88 68 PRO B N 1
ATOM 1472 C CA . PRO B 1 68 ? 3.574 -1.895 14.219 1 64.88 68 PRO B CA 1
ATOM 1473 C C . PRO B 1 68 ? 5.07 -1.887 13.914 1 64.88 68 PRO B C 1
ATOM 1475 O O . PRO B 1 68 ? 5.832 -1.168 14.562 1 64.88 68 PRO B O 1
ATOM 1478 N N . PRO B 1 69 ? 5.398 -2.807 13 1 64.44 69 PRO B N 1
ATOM 1479 C CA . PRO B 1 69 ? 6.809 -2.795 12.609 1 64.44 69 PRO B CA 1
ATOM 1480 C C . PRO B 1 69 ? 7.266 -1.432 12.094 1 64.44 69 PRO B C 1
ATOM 1482 O O . PRO B 1 69 ? 6.539 -0.773 11.352 1 64.44 69 PRO B O 1
ATOM 1485 N N . ALA B 1 70 ? 8.414 -1.188 12.484 1 59.31 70 ALA B N 1
ATOM 1486 C CA . ALA B 1 70 ? 8.945 0.153 12.258 1 59.31 70 ALA B CA 1
ATOM 1487 C C . ALA B 1 70 ? 9.164 0.415 10.773 1 59.31 70 ALA B C 1
ATOM 1489 O O . ALA B 1 70 ? 9.039 1.553 10.312 1 59.31 70 ALA B O 1
ATOM 1490 N N . ARG B 1 71 ? 9.359 -0.617 10.109 1 74.56 71 ARG B N 1
ATOM 1491 C CA . ARG B 1 71 ? 9.789 -0.357 8.734 1 74.56 71 ARG B CA 1
ATOM 1492 C C . ARG B 1 71 ? 8.617 -0.495 7.762 1 74.56 71 ARG B C 1
ATOM 1494 O O . ARG B 1 71 ? 8.789 -0.338 6.551 1 74.56 71 ARG B O 1
ATOM 1501 N N . ARG B 1 72 ? 7.523 -0.639 8.344 1 81.25 72 ARG B N 1
ATOM 1502 C CA . ARG B 1 72 ? 6.312 -0.626 7.531 1 81.25 72 ARG B CA 1
ATOM 1503 C C . ARG B 1 72 ? 5.75 0.786 7.41 1 81.25 72 ARG B C 1
ATOM 1505 O O . ARG B 1 72 ? 5.66 1.512 8.406 1 81.25 72 ARG B O 1
ATOM 1512 N N . HIS B 1 73 ? 5.52 1.162 6.207 1 88.06 73 HIS B N 1
ATOM 1513 C CA . HIS B 1 73 ? 4.789 2.418 6.086 1 88.06 73 HIS B CA 1
ATOM 1514 C C . HIS B 1 73 ? 4.031 2.49 4.766 1 88.06 73 HIS B C 1
ATOM 1516 O O . HIS B 1 73 ? 4.234 1.656 3.881 1 88.06 73 HIS B O 1
ATOM 1522 N N . TRP B 1 74 ? 3.109 3.412 4.684 1 95.62 74 TRP B N 1
ATOM 1523 C CA . TRP B 1 74 ? 2.271 3.738 3.533 1 95.62 74 TRP B CA 1
ATOM 1524 C C . TRP B 1 74 ? 2.469 5.191 3.109 1 95.62 74 TRP B C 1
ATOM 1526 O O . TRP B 1 74 ? 2.326 6.105 3.924 1 95.62 74 TRP B O 1
ATOM 1536 N N . CYS B 1 75 ? 2.795 5.324 1.867 1 97.94 75 CYS B N 1
ATOM 1537 C CA . CYS B 1 75 ? 3.029 6.668 1.356 1 97.94 75 CYS B CA 1
ATOM 1538 C C . CYS B 1 75 ? 1.981 7.047 0.315 1 97.94 75 CYS B C 1
ATOM 1540 O O . CYS B 1 75 ? 1.704 6.273 -0.602 1 97.94 75 CYS B O 1
ATOM 1542 N N . PHE B 1 76 ? 1.447 8.234 0.412 1 98.25 76 PHE B N 1
ATOM 1543 C CA . PHE B 1 76 ? 0.425 8.75 -0.49 1 98.25 76 PHE B CA 1
ATOM 1544 C C . PHE B 1 76 ? 0.967 9.914 -1.31 1 98.25 76 PHE B C 1
ATOM 1546 O O . PHE B 1 76 ? 1.835 10.656 -0.844 1 98.25 76 PHE B O 1
ATOM 1553 N N . LYS B 1 77 ? 0.412 10.047 -2.453 1 97.19 77 LYS B N 1
ATOM 1554 C CA . LYS B 1 77 ? 0.785 11.156 -3.328 1 97.19 77 LYS B CA 1
ATOM 1555 C C . LYS B 1 77 ? 0.041 12.43 -2.945 1 97.19 77 LYS B C 1
ATOM 1557 O O . LYS B 1 77 ? -1.154 12.391 -2.648 1 97.19 77 LYS B O 1
ATOM 1562 N N . ALA B 1 78 ? 0.771 13.461 -2.887 1 97.25 78 ALA B N 1
ATOM 1563 C CA . ALA B 1 78 ? 0.206 14.797 -2.746 1 97.25 78 ALA B CA 1
ATOM 1564 C C . ALA B 1 78 ? 0.39 15.609 -4.027 1 97.25 78 ALA B C 1
ATOM 1566 O O . ALA B 1 78 ? 1.452 15.562 -4.652 1 97.25 78 ALA B O 1
ATOM 1567 N N . SER B 1 79 ? -0.545 16.359 -4.41 1 94.38 79 SER B N 1
ATOM 1568 C CA . SER B 1 79 ? -0.521 17.094 -5.672 1 94.38 79 SER B CA 1
ATOM 1569 C C . SER B 1 79 ? 0.333 18.359 -5.562 1 94.38 79 SER B C 1
ATOM 1571 O O . SER B 1 79 ? 0.688 18.969 -6.574 1 94.38 79 SER B O 1
ATOM 1573 N N . SER B 1 80 ? 0.593 18.781 -4.355 1 96.19 80 SER B N 1
ATOM 1574 C CA . SER B 1 80 ? 1.378 19.984 -4.121 1 96.19 80 SER B CA 1
ATOM 1575 C C . SER B 1 80 ? 2.086 19.922 -2.77 1 96.19 80 SER B C 1
ATOM 1577 O O . SER B 1 80 ? 1.729 19.109 -1.909 1 96.19 80 SER B O 1
ATOM 1579 N N . ARG B 1 81 ? 3.062 20.766 -2.564 1 97.69 81 ARG B N 1
ATOM 1580 C CA . ARG B 1 81 ? 3.738 20.891 -1.276 1 97.69 81 ARG B CA 1
ATOM 1581 C C . ARG B 1 81 ? 2.779 21.391 -0.199 1 97.69 81 ARG B C 1
ATOM 1583 O O . ARG B 1 81 ? 2.857 20.953 0.954 1 97.69 81 ARG B O 1
ATOM 1590 N N . ALA B 1 82 ? 1.916 22.266 -0.634 1 98.25 82 ALA B N 1
ATOM 1591 C CA . ALA B 1 82 ? 0.907 22.766 0.299 1 98.25 82 ALA B CA 1
ATOM 1592 C C . ALA B 1 82 ? 0.031 21.625 0.815 1 98.25 82 ALA B C 1
ATOM 1594 O O . ALA B 1 82 ? -0.37 21.625 1.981 1 98.25 82 ALA B O 1
ATOM 1595 N N . ALA B 1 83 ? -0.289 20.688 -0.01 1 98.25 83 ALA B N 1
ATOM 1596 C CA . ALA B 1 83 ? -1.083 19.547 0.398 1 98.25 83 ALA B CA 1
ATOM 1597 C C . ALA B 1 83 ? -0.326 18.688 1.408 1 98.25 83 ALA B C 1
ATOM 1599 O O . ALA B 1 83 ? -0.929 18.094 2.312 1 98.25 83 ALA B O 1
ATOM 1600 N N . VAL B 1 84 ? 0.999 18.594 1.211 1 98.69 84 VAL B N 1
ATOM 1601 C CA . VAL B 1 84 ? 1.824 17.875 2.176 1 98.69 84 VAL B CA 1
ATOM 1602 C C . VAL B 1 84 ? 1.758 18.562 3.533 1 98.69 84 VAL B C 1
ATOM 1604 O O . VAL B 1 84 ? 1.591 17.906 4.566 1 98.69 84 VAL B O 1
ATOM 1607 N N . ASP B 1 85 ? 1.89 19.906 3.52 1 98.81 85 ASP B N 1
ATOM 1608 C CA . ASP B 1 85 ? 1.779 20.688 4.75 1 98.81 85 ASP B CA 1
ATOM 1609 C C . ASP B 1 85 ? 0.424 20.469 5.418 1 98.81 85 ASP B C 1
ATOM 1611 O O . ASP B 1 85 ? 0.35 20.25 6.633 1 98.81 85 ASP B O 1
ATOM 1615 N N . ALA B 1 86 ? -0.588 20.5 4.645 1 98.88 86 ALA B N 1
ATOM 1616 C CA . ALA B 1 86 ? -1.948 20.328 5.148 1 98.88 86 ALA B CA 1
ATOM 1617 C C . ALA B 1 86 ? -2.15 18.938 5.719 1 98.88 86 ALA B C 1
ATOM 1619 O O . ALA B 1 86 ? -2.812 18.766 6.742 1 98.88 86 ALA B O 1
ATOM 1620 N N . PHE B 1 87 ? -1.657 17.953 5.059 1 98.88 87 PHE B N 1
ATOM 1621 C CA . PHE B 1 87 ? -1.677 16.562 5.516 1 98.88 87 PHE B CA 1
ATOM 1622 C C . PHE B 1 87 ? -1.074 16.453 6.91 1 98.88 87 PHE B C 1
ATOM 1624 O O . PHE B 1 87 ? -1.679 15.852 7.805 1 98.88 87 PHE B O 1
ATOM 1631 N N . HIS B 1 88 ? 0.066 16.969 7.027 1 98.88 88 HIS B N 1
ATOM 1632 C CA . HIS B 1 88 ? 0.782 16.891 8.297 1 98.88 88 HIS B CA 1
ATOM 1633 C C . HIS B 1 88 ? 0.022 17.609 9.406 1 98.88 88 HIS B C 1
ATOM 1635 O O . HIS B 1 88 ? -0.202 17.047 10.477 1 98.88 88 HIS B O 1
ATOM 1641 N N . ALA B 1 89 ? -0.4 18.812 9.156 1 98.88 89 ALA B N 1
ATOM 1642 C CA . ALA B 1 89 ? -1.141 19.609 10.133 1 98.88 89 ALA B CA 1
ATOM 1643 C C . ALA B 1 89 ? -2.445 18.922 10.523 1 98.88 89 ALA B C 1
ATOM 1645 O O . ALA B 1 89 ? -2.797 18.875 11.703 1 98.88 89 ALA B O 1
ATOM 1646 N N . ALA B 1 90 ? -3.135 18.422 9.562 1 98.75 90 ALA B N 1
ATOM 1647 C CA . ALA B 1 90 ? -4.395 17.734 9.812 1 98.75 90 ALA B CA 1
ATOM 1648 C C . ALA B 1 90 ? -4.18 16.5 10.695 1 98.75 90 ALA B C 1
ATOM 1650 O O . ALA B 1 90 ? -4.961 16.25 11.617 1 98.75 90 ALA B O 1
ATOM 1651 N N . GLY B 1 91 ? -3.15 15.742 10.32 1 98.56 91 GLY B N 1
ATOM 1652 C CA . GLY B 1 91 ? -2.855 14.555 11.109 1 98.56 91 GLY B CA 1
ATOM 1653 C C . GLY B 1 91 ? -2.57 14.859 12.57 1 98.56 91 GLY B C 1
ATOM 1654 O O . GLY B 1 91 ? -3.094 14.188 13.461 1 98.56 91 GLY B O 1
ATOM 1655 N N . LEU B 1 92 ? -1.802 15.891 12.805 1 98.5 92 LEU B N 1
ATOM 1656 C CA . LEU B 1 92 ? -1.475 16.281 14.172 1 98.5 92 LEU B CA 1
ATOM 1657 C C . LEU B 1 92 ? -2.719 16.766 14.914 1 98.5 92 LEU B C 1
ATOM 1659 O O . LEU B 1 92 ? -2.879 16.484 16.109 1 98.5 92 LEU B O 1
ATOM 1663 N N . ALA B 1 93 ? -3.521 17.391 14.266 1 98.5 93 ALA B N 1
ATOM 1664 C CA . ALA B 1 93 ? -4.719 17.969 14.867 1 98.5 93 ALA B CA 1
ATOM 1665 C C . ALA B 1 93 ? -5.742 16.875 15.195 1 98.5 93 ALA B C 1
ATOM 1667 O O . ALA B 1 93 ? -6.68 17.109 15.969 1 98.5 93 ALA B O 1
ATOM 1668 N N . HIS B 1 94 ? -5.625 15.711 14.641 1 98.19 94 HIS B N 1
ATOM 1669 C CA . HIS B 1 94 ? -6.66 14.688 14.789 1 98.19 94 HIS B CA 1
ATOM 1670 C C . HIS B 1 94 ? -6.078 13.383 15.32 1 98.19 94 HIS B C 1
ATOM 1672 O O . HIS B 1 94 ? -6.461 12.305 14.867 1 98.19 94 HIS B O 1
ATOM 1678 N N . GLY B 1 95 ? -5.121 13.516 16.125 1 96.31 95 GLY B N 1
ATOM 1679 C CA . GLY B 1 95 ? -4.734 12.367 16.938 1 96.31 95 GLY B CA 1
ATOM 1680 C C . GLY B 1 95 ? -3.469 11.695 16.453 1 96.31 95 GLY B C 1
ATOM 1681 O O . GLY B 1 95 ? -2.986 10.742 17.078 1 96.31 95 GLY B O 1
ATOM 1682 N N . GLY B 1 96 ? -2.918 12.164 15.352 1 96.88 96 GLY B N 1
ATOM 1683 C CA . GLY B 1 96 ? -1.664 11.609 14.875 1 96.88 96 GLY B CA 1
ATOM 1684 C C . GLY B 1 96 ? -0.448 12.18 15.578 1 96.88 96 GLY B C 1
ATOM 1685 O O . GLY B 1 96 ? -0.562 13.133 16.344 1 96.88 96 GLY B O 1
ATOM 1686 N N . GLY B 1 97 ? 0.611 11.461 15.391 1 96.94 97 GLY B N 1
ATOM 1687 C CA . GLY B 1 97 ? 1.895 11.922 15.898 1 96.94 97 GLY B CA 1
ATOM 1688 C C . GLY B 1 97 ? 2.846 12.359 14.797 1 96.94 97 GLY B C 1
ATOM 1689 O O . GLY B 1 97 ? 2.811 11.82 13.695 1 96.94 97 GLY B O 1
ATOM 1690 N N . ASP B 1 98 ? 3.75 13.305 15.195 1 97.88 98 ASP B N 1
ATOM 1691 C CA . ASP B 1 98 ? 4.773 13.758 14.258 1 97.88 98 ASP B CA 1
ATOM 1692 C C . ASP B 1 98 ? 5.867 12.711 14.086 1 97.88 98 ASP B C 1
ATOM 1694 O O . ASP B 1 98 ? 6.52 12.32 15.055 1 97.88 98 ASP B O 1
ATOM 1698 N N . ALA B 1 99 ? 5.965 12.289 12.922 1 96.31 99 ALA B N 1
ATOM 1699 C CA . ALA B 1 99 ? 7.031 11.336 12.625 1 96.31 99 ALA B CA 1
ATOM 1700 C C . ALA B 1 99 ? 8.008 11.906 11.609 1 96.31 99 ALA B C 1
ATOM 1702 O O . ALA B 1 99 ? 8.836 11.172 11.055 1 96.31 99 ALA B O 1
ATOM 1703 N N . GLY B 1 100 ? 7.887 13.133 11.227 1 97.62 100 GLY B N 1
ATOM 1704 C CA . GLY B 1 100 ? 8.719 13.859 10.281 1 97.62 100 GLY B CA 1
ATOM 1705 C C . GLY B 1 100 ? 8.016 15.055 9.672 1 97.62 100 GLY B C 1
ATOM 1706 O O . GLY B 1 100 ? 7.094 14.898 8.867 1 97.62 100 GLY B O 1
ATOM 1707 N N . ALA B 1 101 ? 8.445 16.219 10.023 1 98.44 101 ALA B N 1
ATOM 1708 C CA . ALA B 1 101 ? 7.812 17.469 9.594 1 98.44 101 ALA B CA 1
ATOM 1709 C C . ALA B 1 101 ? 7.941 17.641 8.078 1 98.44 101 ALA B C 1
ATOM 1711 O O . ALA B 1 101 ? 8.82 17.062 7.453 1 98.44 101 ALA B O 1
ATOM 1712 N N . PRO B 1 102 ? 6.996 18.438 7.535 1 98.69 102 PRO B N 1
ATOM 1713 C CA . PRO B 1 102 ? 7.102 18.703 6.102 1 98.69 102 PRO B CA 1
ATOM 1714 C C . PRO B 1 102 ? 8.445 19.328 5.711 1 98.69 102 PRO B C 1
ATOM 1716 O O . PRO B 1 102 ? 8.961 20.172 6.434 1 98.69 102 PRO B O 1
ATOM 1719 N N . GLY B 1 103 ? 8.938 18.844 4.594 1 98.19 103 GLY B N 1
ATOM 1720 C CA . GLY B 1 103 ? 10.203 19.359 4.102 1 98.19 103 GLY B CA 1
ATOM 1721 C C . GLY B 1 103 ? 10.797 18.531 2.977 1 98.19 103 GLY B C 1
ATOM 1722 O O . GLY B 1 103 ? 10.305 17.453 2.676 1 98.19 103 GLY B O 1
ATOM 1723 N N . THR B 1 104 ? 11.766 19.125 2.332 1 97.12 104 THR B N 1
ATOM 1724 C CA . THR B 1 104 ? 12.461 18.438 1.255 1 97.12 104 THR B CA 1
ATOM 1725 C C . THR B 1 104 ? 13.328 17.312 1.811 1 97.12 104 THR B C 1
ATOM 1727 O O . THR B 1 104 ? 13.961 17.453 2.857 1 97.12 104 THR B O 1
ATOM 1730 N N . ARG B 1 105 ? 13.227 16.188 1.126 1 96.25 105 ARG B N 1
ATOM 1731 C CA . ARG B 1 105 ? 14.141 15.078 1.371 1 96.25 105 ARG B CA 1
ATOM 1732 C C . ARG B 1 105 ? 15.086 14.883 0.19 1 96.25 105 ARG B C 1
ATOM 1734 O O . ARG B 1 105 ? 14.875 13.984 -0.631 1 96.25 105 ARG B O 1
ATOM 1741 N N . PRO B 1 106 ? 16.172 15.578 0.136 1 92.44 106 PRO B N 1
ATOM 1742 C CA . PRO B 1 106 ? 17 15.633 -1.07 1 92.44 106 PRO B CA 1
ATOM 1743 C C . PRO B 1 106 ? 17.766 14.336 -1.324 1 92.44 106 PRO B C 1
ATOM 1745 O O . PRO B 1 106 ? 18.266 14.117 -2.428 1 92.44 106 PRO B O 1
ATOM 1748 N N . HIS B 1 107 ? 17.906 13.523 -0.325 1 90.5 107 HIS B N 1
ATOM 1749 C CA . HIS B 1 107 ? 18.609 12.258 -0.517 1 90.5 107 HIS B CA 1
ATOM 1750 C C . HIS B 1 107 ? 17.812 11.328 -1.433 1 90.5 107 HIS B C 1
ATOM 1752 O O . HIS B 1 107 ? 18.375 10.414 -2.037 1 90.5 107 HIS B O 1
ATOM 1758 N N . TYR B 1 108 ? 16.531 11.461 -1.533 1 89.56 108 TYR B N 1
ATOM 1759 C CA . TYR B 1 108 ? 15.75 10.719 -2.504 1 89.56 108 TYR B CA 1
ATOM 1760 C C . TYR B 1 108 ? 15.805 11.375 -3.879 1 89.56 108 TYR B C 1
ATOM 1762 O O . TYR B 1 108 ? 16.188 10.734 -4.863 1 89.56 108 TYR B O 1
ATOM 1770 N N . HIS B 1 109 ? 15.461 12.625 -4.07 1 89.44 109 HIS B N 1
ATOM 1771 C CA . HIS B 1 109 ? 15.664 13.492 -5.227 1 89.44 109 HIS B CA 1
ATOM 1772 C C . HIS B 1 109 ? 15.344 14.945 -4.891 1 89.44 109 HIS B C 1
ATOM 1774 O O . HIS B 1 109 ? 14.695 15.227 -3.881 1 89.44 109 HIS B O 1
ATOM 1780 N N . PRO B 1 110 ? 15.758 15.891 -5.621 1 91.56 110 PRO B N 1
ATOM 1781 C CA . PRO B 1 110 ? 15.742 17.297 -5.227 1 91.56 110 PRO B CA 1
ATOM 1782 C C . PRO B 1 110 ? 14.328 17.828 -4.977 1 91.56 110 PRO B C 1
ATOM 1784 O O . PRO B 1 110 ? 14.156 18.812 -4.25 1 91.56 110 PRO B O 1
ATOM 1787 N N . HIS B 1 111 ? 13.297 17.219 -5.484 1 93.62 111 HIS B N 1
ATOM 1788 C CA . HIS B 1 111 ? 11.953 17.75 -5.34 1 93.62 111 HIS B CA 1
ATOM 1789 C C . HIS B 1 111 ? 11.078 16.828 -4.5 1 93.62 111 HIS B C 1
ATOM 1791 O O . HIS B 1 111 ? 9.852 16.969 -4.484 1 93.62 111 HIS B O 1
ATOM 1797 N N . TYR B 1 112 ? 11.734 15.938 -3.873 1 96.62 112 TYR B N 1
ATOM 1798 C CA . TYR B 1 112 ? 11.016 15.062 -2.949 1 96.62 112 TYR B CA 1
ATOM 1799 C C . TYR B 1 112 ? 10.602 15.82 -1.692 1 96.62 112 TYR B C 1
ATOM 1801 O O . TYR B 1 112 ? 11.414 16 -0.777 1 96.62 112 TYR B O 1
ATOM 1809 N N . TYR B 1 113 ? 9.391 16.328 -1.645 1 97.94 113 TYR B N 1
ATOM 1810 C CA . TYR B 1 113 ? 8.844 17.047 -0.498 1 97.94 113 TYR B CA 1
ATOM 1811 C C . TYR B 1 113 ? 7.836 16.188 0.25 1 97.94 113 TYR B C 1
ATOM 1813 O O . TYR B 1 113 ? 6.789 15.828 -0.299 1 97.94 113 TYR B O 1
ATOM 1821 N N . ALA B 1 114 ? 8.172 15.883 1.554 1 98.5 114 ALA B N 1
ATOM 1822 C CA . ALA B 1 114 ? 7.348 14.875 2.215 1 98.5 114 ALA B CA 1
ATOM 1823 C C . ALA B 1 114 ? 7.148 15.211 3.689 1 98.5 114 ALA B C 1
ATOM 1825 O O . ALA B 1 114 ? 7.82 16.094 4.23 1 98.5 114 ALA B O 1
ATOM 1826 N N . ALA B 1 115 ? 6.207 14.586 4.281 1 98.69 115 ALA B N 1
ATOM 1827 C CA . ALA B 1 115 ? 5.957 14.578 5.719 1 98.69 115 ALA B CA 1
ATOM 1828 C C . ALA B 1 115 ? 5.516 13.195 6.195 1 98.69 115 ALA B C 1
ATOM 1830 O O . ALA B 1 115 ? 4.945 12.422 5.426 1 98.69 115 ALA B O 1
ATOM 1831 N N . PHE B 1 116 ? 5.789 12.922 7.426 1 98 116 PHE B N 1
ATOM 1832 C CA . PHE B 1 116 ? 5.516 11.625 8.023 1 98 116 PHE B CA 1
ATOM 1833 C C . PHE B 1 116 ? 4.676 11.773 9.281 1 98 116 PHE B C 1
ATOM 1835 O O . PHE B 1 116 ? 4.887 12.695 10.07 1 98 116 PHE B O 1
ATOM 1842 N N . LEU B 1 117 ? 3.73 10.828 9.445 1 97.5 117 LEU B N 1
ATOM 1843 C CA . LEU B 1 117 ? 2.863 10.766 10.617 1 97.5 117 LEU B CA 1
ATOM 1844 C C . LEU B 1 117 ? 2.748 9.344 11.141 1 97.5 117 LEU B C 1
ATOM 1846 O O . LEU B 1 117 ? 2.891 8.383 10.375 1 97.5 117 LEU B O 1
ATOM 1850 N N . SER B 1 118 ? 2.578 9.211 12.375 1 95.44 118 SER B N 1
ATOM 1851 C CA . SER B 1 118 ? 1.99 8 12.945 1 95.44 118 SER B CA 1
ATOM 1852 C C . SER B 1 118 ? 0.488 8.164 13.156 1 95.44 118 SER B C 1
ATOM 1854 O O . SER B 1 118 ? 0.039 9.164 13.727 1 95.44 118 SER B O 1
ATOM 1856 N N . ASP B 1 119 ? -0.253 7.223 12.656 1 94.56 119 ASP B N 1
ATOM 1857 C CA . ASP B 1 119 ? -1.686 7.285 12.922 1 94.56 119 ASP B CA 1
ATOM 1858 C C . ASP B 1 119 ? -1.987 6.914 14.375 1 94.56 119 ASP B C 1
ATOM 1860 O O . ASP B 1 119 ? -1.081 6.555 15.133 1 94.56 119 ASP B O 1
ATOM 1864 N N . PRO B 1 120 ? -3.197 7.008 14.844 1 93.06 120 PRO B N 1
ATOM 1865 C CA . PRO B 1 120 ? -3.527 6.758 16.25 1 93.06 120 PRO B CA 1
ATOM 1866 C C . PRO B 1 120 ? -3.252 5.316 16.672 1 93.06 120 PRO B C 1
ATOM 1868 O O . PRO B 1 120 ? -3.219 5.012 17.859 1 93.06 120 PRO B O 1
ATOM 1871 N N . SER B 1 121 ? -3.102 4.402 15.719 1 90.12 121 SER B N 1
ATOM 1872 C CA . SER B 1 121 ? -2.812 3.004 16.016 1 90.12 121 SER B CA 1
ATOM 1873 C C . SER B 1 121 ? -1.329 2.697 15.844 1 90.12 121 SER B C 1
ATOM 1875 O O . SER B 1 121 ? -0.908 1.547 15.984 1 90.12 121 SER B O 1
ATOM 1877 N N . GLY B 1 122 ? -0.556 3.713 15.477 1 90.06 122 GLY B N 1
ATOM 1878 C CA . GLY B 1 122 ? 0.887 3.541 15.406 1 90.06 122 GLY B CA 1
ATOM 1879 C C . GLY B 1 122 ? 1.388 3.26 14 1 90.06 122 GLY B C 1
ATOM 1880 O O . GLY B 1 122 ? 2.594 3.133 13.781 1 90.06 122 GLY B O 1
ATOM 1881 N N . ASN B 1 123 ? 0.543 3.139 13.031 1 91.94 123 ASN B N 1
ATOM 1882 C CA . ASN B 1 123 ? 0.978 2.965 11.656 1 91.94 123 ASN B CA 1
ATOM 1883 C C . ASN B 1 123 ? 1.701 4.203 11.133 1 91.94 123 ASN B C 1
ATOM 1885 O O . ASN B 1 123 ? 1.298 5.332 11.422 1 91.94 123 ASN B O 1
ATOM 1889 N N . ARG B 1 124 ? 2.705 3.982 10.367 1 93.94 124 ARG B N 1
ATOM 1890 C CA . ARG B 1 124 ? 3.465 5.09 9.797 1 93.94 124 ARG B CA 1
ATOM 1891 C C . ARG B 1 124 ? 2.967 5.43 8.398 1 93.94 124 ARG B C 1
ATOM 1893 O O . ARG B 1 124 ? 3.016 4.594 7.496 1 93.94 124 ARG B O 1
ATOM 1900 N N . ILE B 1 125 ? 2.521 6.668 8.281 1 96.38 125 ILE B N 1
ATOM 1901 C CA . ILE B 1 125 ? 2.062 7.074 6.953 1 96.38 125 ILE B CA 1
ATOM 1902 C C . ILE B 1 125 ? 2.844 8.297 6.488 1 96.38 125 ILE B C 1
ATOM 1904 O O . ILE B 1 125 ? 3.381 9.047 7.309 1 96.38 125 ILE B O 1
ATOM 1908 N N . GLU B 1 126 ? 2.924 8.406 5.199 1 98.31 126 GLU B N 1
ATOM 1909 C CA . GLU B 1 126 ? 3.691 9.453 4.523 1 98.31 126 GLU B CA 1
ATOM 1910 C C . GLU B 1 126 ? 2.893 10.07 3.383 1 98.31 126 GLU B C 1
ATOM 1912 O O . GLU B 1 126 ? 2.094 9.398 2.734 1 98.31 126 GLU B O 1
ATOM 1917 N N . ALA B 1 127 ? 3.023 11.344 3.197 1 98.62 127 ALA B N 1
ATOM 1918 C CA . ALA B 1 127 ? 2.605 12.023 1.978 1 98.62 127 ALA B CA 1
ATOM 1919 C C . ALA B 1 127 ? 3.795 12.664 1.271 1 98.62 127 ALA B C 1
ATOM 1921 O O . ALA B 1 127 ? 4.68 13.234 1.92 1 98.62 127 ALA B O 1
ATOM 1922 N N . VAL B 1 128 ? 3.777 12.609 -0.063 1 98.31 128 VAL B N 1
ATOM 1923 C CA . VAL B 1 128 ? 4.93 13.109 -0.803 1 98.31 128 VAL B CA 1
ATOM 1924 C C . VAL B 1 128 ? 4.461 13.867 -2.043 1 98.31 128 VAL B C 1
ATOM 1926 O O . VAL B 1 128 ? 3.496 13.461 -2.697 1 98.31 128 VAL B O 1
ATOM 1929 N N . CYS B 1 129 ? 5.086 14.922 -2.354 1 97.38 129 CYS B N 1
ATOM 1930 C CA . CYS B 1 129 ? 4.98 15.672 -3.604 1 97.38 129 CYS B CA 1
ATOM 1931 C C . CYS B 1 129 ? 6.293 15.625 -4.379 1 97.38 129 CYS B C 1
ATOM 1933 O O . CYS B 1 129 ? 7.348 15.969 -3.844 1 97.38 129 CYS B O 1
ATOM 1935 N N . HIS B 1 130 ? 6.215 15.227 -5.637 1 96.31 130 HIS B N 1
ATOM 1936 C CA . HIS B 1 130 ? 7.418 15.062 -6.449 1 96.31 130 HIS B CA 1
ATOM 1937 C C . HIS B 1 130 ? 7.645 16.281 -7.344 1 96.31 130 HIS B C 1
ATOM 1939 O O . HIS B 1 130 ? 8.641 16.344 -8.062 1 96.31 130 HIS B O 1
ATOM 1945 N N . ASN B 1 131 ? 6.742 17.141 -7.324 1 91.56 131 ASN B N 1
ATOM 1946 C CA . ASN B 1 131 ? 6.781 18.281 -8.25 1 91.56 131 ASN B CA 1
ATOM 1947 C C . ASN B 1 131 ? 7.738 19.359 -7.762 1 91.56 131 ASN B C 1
ATOM 1949 O O . ASN B 1 131 ? 7.887 19.562 -6.555 1 91.56 131 ASN B O 1
ATOM 1953 N N . ALA B 1 132 ? 8.305 20.062 -8.719 1 88.25 132 ALA B N 1
ATOM 1954 C CA . ALA B 1 132 ? 9.102 21.25 -8.406 1 88.25 132 ALA B CA 1
ATOM 1955 C C . ALA B 1 132 ? 8.227 22.359 -7.824 1 88.25 132 ALA B C 1
ATOM 1957 O O . ALA B 1 132 ? 7.027 22.438 -8.109 1 88.25 132 ALA B O 1
ATOM 1958 N N . PRO B 1 133 ? 8.906 23.156 -6.977 1 82.94 133 PRO B N 1
ATOM 1959 C CA . PRO B 1 133 ? 8.133 24.25 -6.402 1 82.94 133 PRO B CA 1
ATOM 1960 C C . PRO B 1 133 ? 7.523 25.156 -7.465 1 82.94 133 PRO B C 1
ATOM 1962 O O . PRO B 1 133 ? 8.078 25.297 -8.555 1 82.94 133 PRO B O 1
#

Radius of gyration: 17.23 Å; Cα contacts (8 Å, |Δi|>4): 718; chains: 2; bounding box: 40×47×40 Å

Foldseek 3Di:
DCPAAEEEDEFQACPLQVQLCVQLLVLQVWDWDDDDRFKTKTWDHADVVRRPIYIYMYGHDNPQDLADDPPDAEEEEHADLSSQQSNQVSNVVRQKAFPAHWDDDPVVPRQWTKGWIQHNSGHIYMYTYRDDD/DCPAAEEEDEFQACPLQVQQCVQLLVLQVWDWDDDDRFKTKTWDHADVVRRPIYIYMYGHDNPQDLADDPPDAEEEEHADLSSQQSNQVSNVVRQKDFPAHWDDDPVVPRQWTKGWIQGNSGHIYMYTYRDDD

Secondary structure (DSSP, 8-state):
---EEEEEEEES-HHHHHHHHHHHHHHTTPPEEEE-SSEEEESPPPBTTB---BEEEEEE-TT--SS--TT-EEEEE-SSHHHHHHHHHHHHHTT-EEEEEEEE-TTT-TT-EEEEEE-TTS-EEEEEE-S--/-B-EEEEEEEES-HHHHHHHHHHHHHHTTPPEEEE-SSEEEESPPPBTTB----EEEEEE-TT--SS--TT-EEEEE-SSHHHHHHHHHHHHHTT-EEEEEEEE-TTT-TT-EEEEEE-TTS-EEEEEE-S--

Solvent-accessible surface area (backbone atoms only — not comparable to full-atom values): 12950 Å² total; per-residue (Å²): 86,59,40,57,31,37,38,35,43,57,22,57,43,57,80,61,38,46,60,20,53,54,39,26,32,49,38,50,67,36,48,76,69,45,78,53,98,54,35,38,28,36,30,44,74,58,40,76,89,40,74,70,22,11,30,42,33,42,28,49,27,84,68,28,56,76,69,49,44,82,68,30,35,45,28,28,42,20,94,35,64,67,29,23,46,40,23,49,54,34,22,50,73,33,61,25,41,89,62,38,71,67,43,73,41,58,88,81,36,84,34,32,30,29,22,30,31,22,44,71,45,46,47,38,37,32,31,35,14,44,57,72,132,86,60,40,56,31,36,39,36,44,56,23,60,45,57,82,61,39,45,60,20,51,54,38,26,34,51,40,48,67,37,48,75,68,47,79,52,95,55,36,38,28,35,30,47,74,57,40,78,90,39,73,70,20,10,30,41,32,44,28,48,27,83,68,28,56,76,69,48,45,82,69,29,36,43,28,30,42,22,93,36,64,66,27,23,47,40,23,49,53,33,22,49,75,33,61,26,41,88,62,38,73,68,43,74,42,58,90,82,36,84,33,30,29,29,23,30,32,23,44,71,44,45,46,37,37,33,32,34,12,44,57,72,132

InterPro domains:
  IPR004360 Glyoxalase/fosfomycin resistance/dioxygenase domain [PF00903] (4-126)
  IPR029068 Glyoxalase/Bleomycin resistance protein/Dihydroxybiphenyl dioxygenase [G3DSA:3.10.180.10] (1-132)
  IPR029068 Glyoxalase/Bleomycin resistance protein/Dihydroxybiphenyl dioxygenase [SSF54593] (4-131)
  IPR037523 Vicinal oxygen chelate (VOC), core domain [PS51819] (3-130)

pLDDT: mean 92.65, std 8.35, range [58.31, 98.88]

Nearest PDB structures (foldseek):
  4z04-assembly1_A-2  TM=8.834E-01  e=9.242E-13  Brucella abortus 2308
  4qb5-assembly2_B  TM=8.816E-01  e=2.969E-10  Rhodoferax ferrireducens T118
  1ecs-assembly1_B  TM=6.902E-01  e=1.525E-05  Klebsiella pneumoniae
  3sk2-assembly1_B  TM=7.368E-01  e=6.558E-05  Pantoea agglomerans
  1ewj-assembly3_F  TM=6.302E-01  e=1.404E-04  Klebsiella pneumoniae

Sequence (266 aa):
MQLLDHVSISVAGLDSARPFYDAVMAALGAAKVYDHADALGYGERCRPGDAGHTYVSIQADPAASPTPPARRHWCFKASSRAAVDAFHAAGLAHGGGDAGAPGTRPHYHPHYYAAFLSDPSGNRIEAVCHNAPMQLLDHVSISVAGLDSARPFYDAVMAALGAAKVYDHADALGYGERCRPGDAGHTYVSIQADPAASPTPPARRHWCFKASSRAAVDAFHAAGLAHGGGDAGAPGTRPHYHPHYYAAFLSDPSGNRIEAVCHNAP